Protein AF-A0A931BD68-F1 (afdb_monomer_lite)

Radius of gyration: 23.83 Å; chains: 1; bounding box: 55×45×84 Å

Foldseek 3Di:
DDDDPDPCDPVNVVVVVVVVVVVVLLLPPPLLLLLLLVLVLLLVLQVVLLPFQDDAPPPDLFDFDQDPNDTATPGDPVSLVSLLVSLLVSLVVVLVVVVVVCVVVVHPDDSVLSVVLSVQLNCQSQLLQQVNCCVPVVDNPDPDDDQQRGLSLSNLLSVLVSQCSVCVVSVPPVSNVLSVVLNVLSCCLRVHQPLVCVVVVVDNDDSSNSSNVSSNSNSVSSNVVSVVSVVVSVVVVVVVVVVVVPDDD

Sequence (249 aa):
MVNDPHHDSPAELLAAATSASRLTRAARHGFWFPLVVFGLLVICAAPLYLFNVPVCLHGGAVCLVVIHGDAVPAGSLGISLYWAIAASLGYAVTLGFYLLRARRVGVAGRIWPYLVVGLVLLAVTVLATPEVSRHIMHGSLLNMPGDVGIRGMTPLLALALGLFVLARLERSVPLAGFAVLFLVVALISNLYDVENQTPLIGWTPSAAWMWVPNLWLAGFTLLLGGLGFGLTSVRRNRARILSAQGQPT

Structure (mmCIF, N/CA/C/O backbone):
data_AF-A0A931BD68-F1
#
_entry.id   AF-A0A931BD68-F1
#
loop_
_atom_site.group_PDB
_atom_site.id
_atom_site.type_symbol
_atom_site.label_atom_id
_atom_site.label_alt_id
_atom_site.label_comp_id
_atom_site.label_asym_id
_atom_site.label_entity_id
_atom_site.label_seq_id
_atom_site.pdbx_PDB_ins_code
_atom_site.Cartn_x
_atom_site.Cartn_y
_atom_site.Cartn_z
_atom_site.occupancy
_atom_site.B_iso_or_equiv
_atom_site.auth_seq_id
_atom_site.auth_comp_id
_atom_site.auth_asym_id
_atom_site.auth_atom_id
_atom_site.pdbx_PDB_model_num
ATOM 1 N N . MET A 1 1 ? -33.213 9.784 59.036 1.00 40.81 1 MET A N 1
ATOM 2 C CA . MET A 1 1 ? -33.083 10.065 57.592 1.00 40.81 1 MET A CA 1
ATOM 3 C C . MET A 1 1 ? -31.995 9.150 57.067 1.00 40.81 1 MET A C 1
ATOM 5 O O . MET A 1 1 ? -30.824 9.412 57.297 1.00 40.81 1 MET A O 1
ATOM 9 N N . VAL A 1 2 ? -32.400 7.998 56.536 1.00 45.53 2 VAL A N 1
ATOM 10 C CA . VAL A 1 2 ? -31.502 6.988 55.966 1.00 45.53 2 VAL A CA 1
ATOM 11 C C . VAL A 1 2 ? -31.301 7.372 54.505 1.00 45.53 2 VAL A C 1
ATOM 13 O O . VAL A 1 2 ? -32.281 7.561 53.793 1.00 45.53 2 VAL A O 1
ATOM 16 N N . ASN A 1 3 ? -30.047 7.574 54.105 1.00 46.94 3 ASN A N 1
ATOM 17 C CA . ASN A 1 3 ? -29.669 7.805 52.714 1.00 46.94 3 ASN A CA 1
ATOM 18 C C . ASN A 1 3 ? -29.962 6.521 51.929 1.00 46.94 3 ASN A C 1
ATOM 20 O O . ASN A 1 3 ? -29.364 5.486 52.221 1.00 46.94 3 ASN A O 1
ATOM 24 N N . ASP A 1 4 ? -30.887 6.588 50.975 1.00 50.12 4 ASP A N 1
ATOM 25 C CA . ASP A 1 4 ? -31.179 5.483 50.064 1.00 50.12 4 ASP A CA 1
ATOM 26 C C . ASP A 1 4 ? -29.985 5.297 49.106 1.00 50.12 4 ASP A C 1
ATOM 28 O O . ASP A 1 4 ? -29.561 6.264 48.462 1.00 50.12 4 ASP A O 1
ATOM 32 N N . PRO A 1 5 ? -29.388 4.098 49.010 1.00 53.16 5 PRO A N 1
ATOM 33 C CA . PRO A 1 5 ? -28.332 3.832 48.049 1.00 53.16 5 PRO A CA 1
ATOM 34 C C . PRO A 1 5 ? -28.949 3.774 46.649 1.00 53.16 5 PRO A C 1
ATOM 36 O O . PRO A 1 5 ? -29.770 2.899 46.375 1.00 53.16 5 PRO A O 1
ATOM 39 N N . HIS A 1 6 ? -28.541 4.704 45.777 1.00 57.84 6 HIS A N 1
ATOM 40 C CA . HIS A 1 6 ? -28.863 4.745 44.348 1.00 57.84 6 HIS A CA 1
ATOM 41 C C . HIS A 1 6 ? -28.890 3.331 43.735 1.00 57.84 6 HIS A C 1
ATOM 43 O O . HIS A 1 6 ? -27.849 2.749 43.434 1.00 57.84 6 HIS A O 1
ATOM 49 N N . HIS A 1 7 ? -30.085 2.758 43.570 1.00 56.94 7 HIS A N 1
ATOM 50 C CA . HIS A 1 7 ? -30.288 1.602 42.708 1.00 56.94 7 HIS A CA 1
ATOM 51 C C . HIS A 1 7 ? -30.343 2.137 41.283 1.00 56.94 7 HIS A C 1
ATOM 53 O O . HIS A 1 7 ? -31.421 2.459 40.783 1.00 56.94 7 HIS A O 1
ATOM 59 N N . ASP A 1 8 ? -29.176 2.268 40.651 1.00 63.16 8 ASP A N 1
ATOM 60 C CA . ASP A 1 8 ? -29.102 2.474 39.207 1.00 63.16 8 ASP A CA 1
ATOM 61 C C . ASP A 1 8 ? -29.949 1.384 38.546 1.00 63.16 8 ASP A C 1
ATOM 63 O O . ASP A 1 8 ? -29.735 0.181 38.760 1.00 63.16 8 ASP A O 1
ATOM 67 N N . SER A 1 9 ? -30.973 1.794 37.800 1.00 75.69 9 SER A N 1
ATOM 68 C CA . SER A 1 9 ? -31.928 0.846 37.247 1.00 75.69 9 SER A CA 1
ATOM 69 C C . SER A 1 9 ? -31.196 -0.111 36.290 1.00 75.69 9 SER A C 1
ATOM 71 O O . SER A 1 9 ? -30.278 0.300 35.571 1.00 75.69 9 SER A O 1
ATOM 73 N N . PRO A 1 10 ? -31.585 -1.396 36.200 1.00 74.19 10 PRO A N 1
ATOM 74 C CA . PRO A 1 10 ? -30.940 -2.351 35.293 1.00 74.19 10 PRO A CA 1
ATOM 75 C C . PRO A 1 10 ? -30.889 -1.854 33.838 1.00 74.19 10 PRO A C 1
ATOM 77 O O . PRO A 1 10 ? -29.961 -2.176 33.095 1.00 74.19 10 PRO A O 1
ATOM 80 N N . ALA A 1 11 ? -31.871 -1.035 33.446 1.00 74.62 11 ALA A N 1
ATOM 81 C CA . ALA A 1 11 ? -31.947 -0.381 32.148 1.00 74.62 11 ALA A CA 1
ATOM 82 C C . ALA A 1 11 ? -30.838 0.666 31.937 1.00 74.62 11 ALA A C 1
ATOM 84 O O . ALA A 1 11 ? -30.266 0.719 30.848 1.00 74.62 11 ALA A O 1
ATOM 85 N N . GLU A 1 12 ? -30.481 1.447 32.959 1.00 77.06 12 GLU A N 1
ATOM 86 C CA . GLU A 1 12 ? -29.389 2.428 32.903 1.00 77.06 12 GLU A CA 1
ATOM 87 C C . GLU A 1 12 ? -28.021 1.750 32.837 1.00 77.06 12 GLU A C 1
ATOM 89 O O . GLU A 1 12 ? -27.183 2.147 32.027 1.00 77.06 12 GLU A O 1
ATOM 94 N N . LEU A 1 13 ? -27.813 0.659 33.580 1.00 77.75 13 LEU A N 1
ATOM 95 C CA . LEU A 1 13 ? -26.577 -0.130 33.499 1.00 77.75 13 LEU A CA 1
ATOM 96 C C . LEU A 1 13 ? -26.417 -0.814 32.131 1.00 77.75 13 LEU A C 1
ATOM 98 O O . LEU A 1 13 ? -25.323 -0.824 31.563 1.00 77.75 13 LEU A O 1
ATOM 102 N N . LEU A 1 14 ? -27.502 -1.328 31.542 1.00 76.62 14 LEU A N 1
ATOM 103 C CA . LEU A 1 14 ? -27.503 -1.863 30.174 1.00 76.62 14 LEU A CA 1
ATOM 104 C C . LEU A 1 14 ? -27.306 -0.763 29.121 1.00 76.62 14 LEU A C 1
ATOM 106 O O . LEU A 1 14 ? -26.592 -0.981 28.138 1.00 76.62 14 LEU A O 1
ATOM 110 N N . ALA A 1 15 ? -27.878 0.426 29.311 1.00 80.88 15 ALA A N 1
ATOM 111 C CA . ALA A 1 15 ? -27.670 1.578 28.433 1.00 80.88 15 ALA A CA 1
ATOM 112 C C . ALA A 1 15 ? -26.221 2.095 28.505 1.00 80.88 15 ALA A C 1
ATOM 114 O O . ALA A 1 15 ? -25.605 2.380 27.473 1.00 80.88 15 ALA A O 1
ATOM 115 N N . ALA A 1 16 ? -25.627 2.130 29.698 1.00 74.38 16 ALA A N 1
ATOM 116 C CA . ALA A 1 16 ? -24.224 2.466 29.920 1.00 74.38 16 ALA A CA 1
ATOM 117 C C . ALA A 1 16 ? -23.284 1.398 29.332 1.00 74.38 16 ALA A C 1
ATOM 119 O O . ALA A 1 16 ? -22.329 1.727 28.632 1.00 74.38 16 ALA A O 1
ATOM 120 N N . ALA A 1 17 ? -23.583 0.109 29.509 1.00 75.38 17 ALA A N 1
ATOM 121 C CA . ALA A 1 17 ? -22.794 -0.980 28.934 1.00 75.38 17 ALA A CA 1
ATOM 122 C C . ALA A 1 17 ? -22.892 -1.019 27.401 1.00 75.38 17 ALA A C 1
ATOM 124 O O . ALA A 1 17 ? -21.891 -1.206 26.703 1.00 75.38 17 ALA A O 1
ATOM 125 N N . THR A 1 18 ? -24.082 -0.804 26.838 1.00 73.69 18 THR A N 1
ATOM 126 C CA . THR A 1 18 ? -24.268 -0.760 25.383 1.00 73.69 18 THR A CA 1
ATOM 127 C C . THR A 1 18 ? -23.634 0.485 24.776 1.00 73.69 18 THR A C 1
ATOM 129 O O . THR A 1 18 ? -22.981 0.360 23.736 1.00 73.69 18 THR A O 1
ATOM 132 N N . SER A 1 19 ? -23.724 1.650 25.422 1.00 71.75 19 SER A N 1
ATOM 133 C CA . SER A 1 19 ? -23.032 2.865 24.985 1.00 71.75 19 SER A CA 1
ATOM 134 C C . SER A 1 19 ? -21.510 2.706 25.083 1.00 71.75 19 SER A C 1
ATOM 136 O O . SER A 1 19 ? -20.829 2.922 24.081 1.00 71.75 19 SER A O 1
ATOM 138 N N . ALA A 1 20 ? -20.971 2.168 26.181 1.00 61.19 20 ALA A N 1
ATOM 139 C CA . ALA A 1 20 ? -19.554 1.818 26.327 1.00 61.19 20 ALA A CA 1
ATOM 140 C C . ALA A 1 20 ? -19.086 0.784 25.281 1.00 61.19 20 ALA A C 1
ATOM 142 O O . ALA A 1 20 ? -18.002 0.918 24.702 1.00 61.19 20 ALA A O 1
ATOM 143 N N . SER A 1 21 ? -19.918 -0.208 24.944 1.00 62.22 21 SER A N 1
ATOM 144 C CA . SER A 1 21 ? -19.626 -1.188 23.885 1.00 62.22 21 SER A CA 1
ATOM 145 C C . SER A 1 21 ? -19.617 -0.557 22.484 1.00 62.22 21 SER A C 1
ATOM 147 O O . SER A 1 21 ? -18.794 -0.900 21.632 1.00 62.22 21 SER A O 1
ATOM 149 N N . ARG A 1 22 ? -20.511 0.405 22.223 1.00 58.06 22 ARG A N 1
ATOM 150 C CA . ARG A 1 22 ? -20.562 1.157 20.959 1.00 58.06 22 ARG A CA 1
ATOM 151 C C . ARG A 1 22 ? -19.372 2.111 20.851 1.00 58.06 22 ARG A C 1
ATOM 153 O O . ARG A 1 22 ? -18.792 2.242 19.771 1.00 58.06 22 ARG A O 1
ATOM 160 N N . LEU A 1 23 ? -18.965 2.717 21.965 1.00 53.16 23 LEU A N 1
ATOM 161 C CA . LEU A 1 23 ? -17.802 3.598 22.069 1.00 53.16 23 LEU A CA 1
ATOM 162 C C . LEU A 1 23 ? -16.496 2.835 21.806 1.00 53.16 23 LEU A C 1
ATOM 164 O O . LEU A 1 23 ? -15.702 3.263 20.965 1.00 53.16 23 LEU A O 1
ATOM 168 N N . THR A 1 24 ? -16.325 1.659 22.413 1.00 51.34 24 THR A N 1
ATOM 169 C CA . THR A 1 24 ? -15.166 0.776 22.183 1.00 51.34 24 THR A CA 1
ATOM 170 C C . THR A 1 24 ? -15.127 0.203 20.764 1.00 51.34 24 THR A C 1
ATOM 172 O O . THR A 1 24 ? -14.054 0.135 20.164 1.00 51.34 24 THR A O 1
ATOM 175 N N . ARG A 1 25 ? -16.277 -0.140 20.163 1.00 52.78 25 ARG A N 1
ATOM 176 C CA . ARG A 1 25 ? -16.351 -0.600 18.760 1.00 52.78 25 ARG A CA 1
ATOM 177 C C . ARG A 1 25 ? -16.009 0.493 17.752 1.00 52.78 25 ARG A C 1
ATOM 179 O O . ARG A 1 25 ? -15.329 0.216 16.771 1.00 52.78 25 ARG A O 1
ATOM 186 N N . ALA A 1 2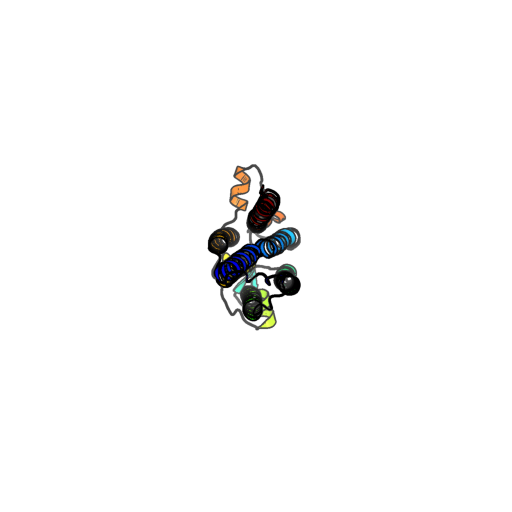6 ? -16.424 1.733 17.990 1.00 50.72 26 ALA A N 1
ATOM 187 C CA . ALA A 1 26 ? -16.138 2.831 17.072 1.00 50.72 26 ALA A CA 1
ATOM 188 C C . ALA A 1 26 ? -14.705 3.380 17.196 1.00 50.72 26 ALA A C 1
ATOM 190 O O . ALA A 1 26 ? -14.147 3.856 16.209 1.00 50.72 26 ALA A O 1
ATOM 191 N N . ALA A 1 27 ? -14.082 3.260 18.373 1.00 48.38 27 ALA A N 1
ATOM 192 C CA . ALA A 1 27 ? -12.659 3.540 18.576 1.00 48.38 27 ALA A CA 1
ATOM 193 C C . ALA A 1 27 ? -11.737 2.444 17.997 1.00 48.38 27 ALA A C 1
ATOM 195 O O . ALA A 1 27 ? -10.517 2.548 18.113 1.00 48.38 27 ALA A O 1
ATOM 196 N N . ARG A 1 28 ? -12.291 1.391 17.379 1.00 52.12 28 ARG A N 1
ATOM 197 C CA . ARG A 1 28 ? -11.568 0.189 16.931 1.00 52.12 28 ARG A CA 1
ATOM 198 C C . ARG A 1 28 ? -10.974 0.285 15.522 1.00 52.12 28 ARG A C 1
ATOM 200 O O . ARG A 1 28 ? -10.188 -0.571 15.140 1.00 52.12 28 ARG A O 1
ATOM 207 N N . HIS A 1 29 ? -11.318 1.314 14.754 1.00 60.28 29 HIS A N 1
ATOM 208 C CA . HIS A 1 29 ? -10.892 1.456 13.361 1.00 60.28 29 HIS A CA 1
ATOM 209 C C . HIS A 1 29 ? -9.487 2.074 13.272 1.00 60.28 29 HIS A C 1
ATOM 211 O O . HIS A 1 29 ? -9.317 3.292 13.236 1.00 60.28 29 HIS A O 1
ATOM 217 N N . GLY A 1 30 ? -8.465 1.216 13.347 1.00 67.44 30 GLY A N 1
ATOM 218 C CA . GLY A 1 30 ? -7.043 1.579 13.335 1.00 67.44 30 GLY A CA 1
ATOM 219 C C . GLY A 1 30 ? -6.344 1.448 11.987 1.00 67.44 30 GLY A C 1
ATOM 220 O O . GLY A 1 30 ? -5.150 1.717 11.916 1.00 67.44 30 GLY A O 1
ATOM 221 N N . PHE A 1 31 ? -7.077 1.086 10.936 1.00 77.69 31 PHE A N 1
ATOM 222 C CA . PHE A 1 31 ? -6.512 0.740 9.637 1.00 77.69 31 PHE A CA 1
ATOM 223 C C . PHE A 1 31 ? -5.794 1.889 8.916 1.00 77.69 31 PHE A C 1
ATOM 225 O O . PHE A 1 31 ? -4.952 1.617 8.072 1.00 77.69 31 PHE A O 1
ATOM 232 N N . TRP A 1 32 ? -6.023 3.157 9.283 1.00 86.56 32 TRP A N 1
ATOM 233 C CA . TRP A 1 32 ? -5.281 4.288 8.705 1.00 86.56 32 TRP A CA 1
ATOM 234 C C . TRP A 1 32 ? -3.758 4.136 8.843 1.00 86.56 32 TRP A C 1
ATOM 236 O O . TRP A 1 32 ? -3.020 4.509 7.936 1.00 86.56 32 TRP A O 1
ATOM 246 N N . PHE A 1 33 ? -3.292 3.568 9.960 1.00 87.25 33 PHE A N 1
ATOM 247 C CA . PHE A 1 33 ? -1.870 3.448 10.266 1.00 87.25 33 PHE A CA 1
ATOM 248 C C . PHE A 1 33 ? -1.144 2.487 9.312 1.00 87.25 33 PHE A C 1
ATOM 250 O O . PHE A 1 33 ? -0.197 2.937 8.667 1.00 87.25 33 PHE A O 1
ATOM 257 N N . PRO A 1 34 ? -1.583 1.218 9.139 1.00 86.31 34 PRO A N 1
ATOM 258 C CA . PRO A 1 34 ? -0.977 0.336 8.145 1.00 86.31 34 PRO A CA 1
ATOM 259 C C . PRO A 1 34 ? -0.961 0.941 6.740 1.00 86.31 34 PRO A C 1
ATOM 261 O O . PRO A 1 34 ? 0.055 0.846 6.061 1.00 86.31 34 PRO A O 1
ATOM 264 N N . LEU A 1 35 ? -2.042 1.609 6.314 1.00 90.56 35 LEU A N 1
ATOM 265 C CA . LEU A 1 35 ? -2.081 2.261 5.001 1.00 90.56 35 LEU A CA 1
ATOM 266 C C . LEU A 1 35 ? -0.970 3.311 4.844 1.00 90.56 35 LEU A C 1
ATO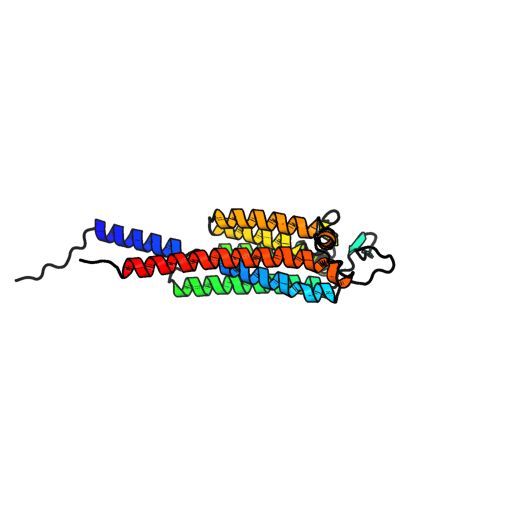M 268 O O . LEU A 1 35 ? -0.287 3.327 3.825 1.00 90.56 35 LEU A O 1
ATOM 272 N N . VAL A 1 36 ? -0.747 4.150 5.860 1.00 92.06 36 VAL A N 1
ATOM 273 C CA . VAL A 1 36 ? 0.337 5.143 5.832 1.00 92.06 36 VAL A CA 1
ATOM 274 C C . VAL A 1 36 ? 1.707 4.467 5.815 1.00 92.06 36 VAL A C 1
ATOM 276 O O . VAL A 1 36 ? 2.545 4.826 4.993 1.00 92.06 36 VAL A O 1
ATOM 279 N N . VAL A 1 37 ? 1.934 3.473 6.680 1.00 91.69 37 VAL A N 1
ATOM 280 C CA . VAL A 1 37 ? 3.216 2.754 6.758 1.00 91.69 37 VAL A CA 1
ATOM 281 C C . VAL A 1 37 ? 3.561 2.112 5.417 1.00 91.69 37 VAL A C 1
ATOM 283 O O . VAL A 1 37 ? 4.639 2.359 4.884 1.00 91.69 37 VAL A O 1
ATOM 286 N N . PHE A 1 38 ? 2.645 1.335 4.837 1.00 90.94 38 PHE A N 1
ATOM 287 C CA . PHE A 1 38 ? 2.893 0.682 3.554 1.00 90.94 38 PHE A CA 1
ATOM 288 C C . PHE A 1 38 ? 2.984 1.685 2.399 1.00 90.94 38 PHE A C 1
ATOM 290 O O . PHE A 1 38 ? 3.826 1.505 1.527 1.00 90.94 38 PHE A O 1
ATOM 297 N N . GLY A 1 39 ? 2.205 2.772 2.411 1.00 92.62 39 GLY A N 1
ATOM 298 C CA . GLY A 1 39 ? 2.323 3.836 1.408 1.00 92.62 39 GLY A CA 1
ATOM 299 C C . GLY A 1 39 ? 3.692 4.518 1.420 1.00 92.62 39 GLY A C 1
ATOM 300 O O . GLY A 1 39 ? 4.287 4.716 0.362 1.00 92.62 39 GLY A O 1
ATOM 301 N N . LEU A 1 40 ? 4.233 4.807 2.609 1.00 95.50 40 LEU A N 1
ATOM 302 C CA . LEU A 1 40 ? 5.584 5.353 2.757 1.00 95.50 40 LEU A CA 1
ATOM 303 C C . LEU A 1 40 ? 6.649 4.368 2.276 1.00 95.50 40 LEU A C 1
ATOM 305 O O . LEU A 1 40 ? 7.557 4.778 1.563 1.00 95.50 40 LEU A O 1
ATOM 309 N N . LEU A 1 41 ? 6.528 3.080 2.616 1.00 92.94 41 LEU A N 1
ATOM 310 C CA . LEU A 1 41 ? 7.448 2.055 2.117 1.00 92.94 41 LEU A CA 1
ATOM 311 C C . LEU A 1 41 ? 7.434 2.006 0.583 1.00 92.94 41 LEU A C 1
ATOM 313 O O . LEU A 1 41 ? 8.485 2.084 -0.036 1.00 92.94 41 LEU A O 1
ATOM 317 N N . VAL A 1 42 ? 6.261 1.989 -0.052 1.00 92.06 42 VAL A N 1
ATOM 318 C CA . VAL A 1 42 ? 6.173 1.974 -1.522 1.00 92.06 42 VAL A CA 1
ATOM 319 C C . VAL A 1 42 ? 6.849 3.204 -2.151 1.00 92.06 42 VAL A C 1
ATOM 321 O O . VAL A 1 42 ? 7.593 3.059 -3.117 1.00 92.06 42 VAL A O 1
ATOM 324 N N . ILE A 1 43 ? 6.658 4.407 -1.599 1.00 93.31 43 ILE A N 1
ATOM 325 C CA . ILE A 1 43 ? 7.307 5.627 -2.120 1.00 93.31 43 ILE A CA 1
ATOM 326 C C . ILE A 1 43 ? 8.822 5.597 -1.890 1.00 93.31 43 ILE A C 1
ATOM 328 O O . ILE A 1 43 ? 9.587 5.954 -2.786 1.00 93.31 43 ILE A O 1
ATOM 332 N N . CYS A 1 44 ? 9.271 5.131 -0.723 1.00 91.88 44 CYS A N 1
ATOM 333 C CA . CYS A 1 44 ? 10.689 4.983 -0.399 1.00 91.88 44 CYS A CA 1
ATOM 334 C C . CYS A 1 44 ? 11.404 3.935 -1.264 1.00 91.88 44 CYS A C 1
ATOM 336 O O . CYS A 1 44 ? 12.633 3.922 -1.285 1.00 91.88 44 CYS A O 1
ATOM 338 N N . ALA A 1 45 ? 10.673 3.083 -1.986 1.00 87.69 45 ALA A N 1
ATOM 339 C CA . ALA A 1 45 ? 11.256 2.187 -2.976 1.00 87.69 45 ALA A CA 1
ATOM 340 C C . ALA A 1 45 ? 11.754 2.947 -4.219 1.00 87.69 45 ALA A C 1
ATOM 342 O O . ALA A 1 45 ? 12.701 2.499 -4.860 1.00 87.69 45 ALA A O 1
ATOM 343 N N . ALA A 1 46 ? 11.167 4.105 -4.554 1.00 88.00 46 ALA A N 1
ATOM 344 C CA . ALA A 1 46 ? 11.442 4.811 -5.808 1.00 88.00 46 ALA A CA 1
ATOM 345 C C . ALA A 1 46 ? 12.939 5.094 -6.059 1.00 88.00 46 ALA A C 1
ATOM 347 O O . ALA A 1 46 ? 13.400 4.770 -7.150 1.00 88.00 46 ALA A O 1
ATOM 348 N N . PRO A 1 47 ? 13.745 5.582 -5.089 1.00 86.81 47 PRO A N 1
ATOM 349 C CA . PRO A 1 47 ? 15.183 5.762 -5.297 1.00 86.81 47 PRO A CA 1
ATOM 350 C C . PRO A 1 47 ? 15.908 4.467 -5.682 1.00 86.81 47 PRO A C 1
ATOM 352 O O . PRO A 1 47 ? 16.792 4.483 -6.533 1.00 86.81 47 PRO A O 1
ATOM 355 N N . LEU A 1 48 ? 15.520 3.321 -5.116 1.00 82.69 48 LEU A N 1
ATOM 356 C CA . LEU A 1 48 ? 16.140 2.041 -5.465 1.00 82.69 48 LEU A CA 1
ATOM 357 C C . LEU A 1 48 ? 15.844 1.648 -6.911 1.00 82.69 48 LEU A C 1
ATOM 359 O O . LEU A 1 48 ? 16.745 1.156 -7.586 1.00 82.69 48 LEU A O 1
ATOM 363 N N . TYR A 1 49 ? 14.631 1.931 -7.387 1.00 78.44 49 TYR A N 1
ATOM 364 C CA . TYR A 1 49 ? 14.236 1.751 -8.785 1.00 78.44 49 TYR A CA 1
ATOM 365 C C . TYR A 1 49 ? 14.805 2.822 -9.723 1.00 78.44 49 TYR A C 1
ATOM 367 O O . TYR A 1 49 ? 14.706 2.635 -10.922 1.00 78.44 49 TYR A O 1
ATOM 375 N N . LEU A 1 50 ? 15.411 3.908 -9.228 1.00 80.19 50 LEU A N 1
ATOM 376 C CA . LEU A 1 50 ? 16.163 4.860 -10.060 1.00 80.19 50 LEU A CA 1
ATOM 377 C C . LEU A 1 50 ? 17.610 4.398 -10.273 1.00 80.19 50 LEU A C 1
ATOM 379 O O . LEU A 1 50 ? 18.146 4.508 -11.372 1.00 80.19 50 LEU A O 1
ATOM 383 N N . PHE A 1 51 ? 18.254 3.894 -9.215 1.00 74.44 51 PHE A N 1
ATOM 384 C CA . PHE A 1 51 ? 19.690 3.586 -9.226 1.00 74.44 51 PHE A CA 1
ATOM 385 C C . PHE A 1 51 ? 20.033 2.154 -9.647 1.00 74.44 51 PHE A C 1
ATOM 387 O O . PHE A 1 51 ? 21.181 1.889 -9.988 1.00 74.44 51 PHE A O 1
ATOM 394 N N . ASN A 1 52 ? 19.073 1.226 -9.599 1.00 65.25 52 ASN A N 1
ATOM 395 C CA . ASN A 1 52 ? 19.329 -0.198 -9.828 1.00 65.25 52 ASN A CA 1
ATOM 396 C C . ASN A 1 52 ? 18.661 -0.765 -11.085 1.00 65.25 52 ASN A C 1
ATOM 398 O O . ASN A 1 52 ? 18.586 -1.986 -11.211 1.00 65.25 52 ASN A O 1
ATOM 402 N N . VAL A 1 53 ? 18.172 0.076 -12.003 1.00 61.19 53 VAL A N 1
ATOM 403 C CA . VAL A 1 53 ? 17.717 -0.415 -13.312 1.00 61.19 53 VAL A CA 1
ATOM 404 C C . VAL A 1 53 ? 18.955 -0.670 -14.166 1.00 61.19 53 VAL A C 1
ATOM 406 O O . VAL A 1 53 ? 19.691 0.278 -14.453 1.00 61.19 53 VAL A O 1
ATOM 409 N N . PRO A 1 54 ? 19.233 -1.916 -14.569 1.00 55.50 54 PRO A N 1
ATOM 410 C CA . PRO A 1 54 ? 20.316 -2.163 -15.503 1.00 55.50 54 PRO A CA 1
ATOM 411 C C . PRO A 1 54 ? 20.023 -1.460 -16.834 1.00 55.50 54 PRO A C 1
ATOM 413 O O . PRO A 1 54 ? 18.904 -1.486 -17.341 1.00 55.50 54 PRO A O 1
ATOM 416 N N . VAL A 1 55 ? 21.042 -0.805 -17.393 1.00 52.78 55 VAL A N 1
ATOM 417 C CA . VAL A 1 55 ? 20.974 -0.187 -18.721 1.00 52.78 55 VAL A CA 1
ATOM 418 C C . VAL A 1 55 ? 21.108 -1.300 -19.757 1.00 52.78 55 VAL A C 1
ATOM 420 O O . VAL A 1 55 ? 22.160 -1.929 -19.869 1.00 52.78 55 VAL A O 1
ATOM 423 N N . CYS A 1 56 ? 20.039 -1.579 -20.497 1.00 56.69 56 CYS A N 1
ATOM 424 C CA . CYS A 1 56 ? 20.024 -2.656 -21.484 1.00 56.69 56 CYS A CA 1
ATOM 425 C C . CYS A 1 56 ? 20.651 -2.182 -22.798 1.00 56.69 56 CYS A C 1
ATOM 427 O O . CYS A 1 56 ? 20.274 -1.135 -23.320 1.00 56.69 56 CYS A O 1
ATOM 429 N N . LEU A 1 57 ? 21.536 -2.990 -23.391 1.00 47.22 57 LEU A N 1
ATOM 430 C CA . LEU A 1 57 ? 22.202 -2.665 -24.663 1.00 47.22 57 LEU A CA 1
ATOM 431 C C . LEU A 1 57 ? 21.259 -2.558 -25.886 1.00 47.22 57 LEU A C 1
ATOM 433 O O . LEU A 1 57 ? 21.720 -2.162 -26.949 1.00 47.22 57 LEU A O 1
ATOM 437 N N . HIS A 1 58 ? 19.968 -2.897 -25.766 1.00 47.41 58 HIS A N 1
ATOM 438 C CA . HIS A 1 58 ? 19.038 -3.002 -26.906 1.00 47.41 58 HIS A CA 1
ATOM 439 C C . HIS A 1 58 ? 17.769 -2.134 -26.804 1.00 47.41 58 HIS A C 1
ATOM 441 O O . HIS A 1 58 ? 16.790 -2.404 -27.491 1.00 47.41 58 HIS A O 1
ATOM 447 N N . GLY A 1 59 ? 17.751 -1.089 -25.970 1.00 45.12 59 GLY A N 1
ATOM 448 C CA . GLY A 1 59 ? 16.667 -0.088 -25.986 1.00 45.12 59 GLY A CA 1
ATOM 449 C C . GLY A 1 59 ? 15.272 -0.590 -25.576 1.00 45.12 59 GLY A C 1
ATOM 450 O O . GLY A 1 59 ? 14.303 0.151 -25.702 1.00 45.12 59 GLY A O 1
ATOM 451 N N . GLY A 1 60 ? 15.152 -1.825 -25.082 1.00 51.69 60 GLY A N 1
ATOM 452 C CA . GLY A 1 60 ? 13.927 -2.334 -24.468 1.00 51.69 60 GLY A CA 1
ATOM 453 C C . GLY A 1 60 ? 13.782 -1.853 -23.023 1.00 51.69 60 GLY A C 1
ATOM 454 O O . GLY A 1 60 ? 14.774 -1.749 -22.304 1.00 51.69 60 GLY A O 1
ATOM 455 N N . ALA A 1 61 ? 12.541 -1.615 -22.585 1.00 51.44 61 ALA A N 1
ATOM 456 C CA . ALA A 1 61 ? 12.209 -1.201 -21.216 1.00 51.44 61 ALA A CA 1
ATOM 457 C C . ALA A 1 61 ? 12.585 -2.247 -20.145 1.00 51.44 61 ALA A C 1
ATOM 459 O O . ALA A 1 61 ? 12.613 -1.940 -18.961 1.00 51.44 61 ALA A O 1
ATOM 460 N N . VAL A 1 62 ? 12.905 -3.485 -20.538 1.00 53.59 62 VAL A N 1
ATOM 461 C CA . VAL A 1 62 ? 13.250 -4.581 -19.627 1.00 53.59 62 VAL A CA 1
ATOM 462 C C . VAL A 1 62 ? 14.570 -5.218 -20.051 1.00 53.59 62 VAL A C 1
ATOM 464 O O . VAL A 1 62 ? 14.711 -5.707 -21.171 1.00 53.59 62 VAL A O 1
ATOM 467 N N . CYS A 1 63 ? 15.516 -5.294 -19.117 1.00 57.75 63 CYS A N 1
ATOM 468 C CA . CYS A 1 63 ? 16.711 -6.116 -19.273 1.00 57.75 63 CYS A CA 1
ATOM 469 C C . CYS A 1 63 ? 16.374 -7.545 -18.885 1.00 57.75 63 CYS A C 1
ATOM 471 O O . CYS A 1 63 ? 16.063 -7.796 -17.724 1.00 57.75 63 CYS A O 1
ATOM 473 N N . LEU A 1 64 ? 16.476 -8.475 -19.827 1.00 58.00 64 LEU A N 1
ATOM 474 C CA . LEU A 1 64 ? 16.369 -9.899 -19.542 1.00 58.00 64 LEU A CA 1
ATOM 475 C C . LEU A 1 64 ? 17.772 -10.512 -19.542 1.00 58.00 64 LEU A C 1
ATOM 477 O O . LEU A 1 64 ? 18.551 -10.295 -20.468 1.00 58.00 64 LEU A O 1
ATOM 481 N N . VAL A 1 65 ? 18.092 -11.284 -18.509 1.00 56.22 65 VAL A N 1
ATOM 482 C CA . VAL A 1 65 ? 19.242 -12.189 -18.474 1.00 56.22 65 VAL A CA 1
ATOM 483 C C . VAL A 1 65 ? 18.703 -13.601 -18.627 1.00 56.22 65 VAL A C 1
ATOM 485 O O . VAL A 1 65 ? 17.760 -13.994 -17.943 1.00 56.22 65 VAL A O 1
ATOM 488 N N . VAL A 1 66 ? 19.296 -14.369 -19.536 1.00 54.59 66 VAL A N 1
ATOM 489 C CA . VAL A 1 66 ? 18.956 -15.782 -19.694 1.00 54.59 66 VAL A CA 1
ATOM 490 C C . VAL A 1 66 ? 19.754 -16.582 -18.674 1.00 54.59 66 VAL A C 1
ATOM 492 O O . VAL A 1 66 ? 20.980 -16.649 -18.754 1.00 54.59 66 VAL A O 1
ATOM 495 N N . ILE A 1 67 ? 19.065 -17.191 -17.712 1.00 53.66 67 ILE A N 1
ATOM 496 C CA . ILE A 1 67 ? 19.668 -18.079 -16.714 1.00 53.66 67 ILE A CA 1
ATOM 497 C C . ILE A 1 67 ? 19.029 -19.453 -16.891 1.00 53.66 67 ILE A C 1
ATOM 499 O O . ILE A 1 67 ? 17.823 -19.600 -16.737 1.00 53.66 67 ILE A O 1
ATOM 503 N N . HIS A 1 68 ? 19.841 -20.454 -17.242 1.00 52.97 68 HIS A N 1
ATOM 504 C CA . HIS A 1 68 ? 19.398 -21.842 -17.466 1.00 52.97 68 HIS A CA 1
ATOM 505 C C . HIS A 1 68 ? 18.259 -22.000 -18.495 1.00 52.97 68 HIS A C 1
ATOM 507 O O . HIS A 1 68 ? 17.444 -22.908 -18.386 1.00 52.97 68 HIS A O 1
ATOM 513 N N . GLY A 1 69 ? 18.223 -21.138 -19.516 1.00 53.34 69 GLY A N 1
ATOM 514 C CA . GLY A 1 69 ? 17.216 -21.180 -20.583 1.00 53.34 69 GLY A CA 1
ATOM 515 C C . GLY A 1 69 ? 15.972 -20.327 -20.323 1.00 53.34 69 GLY A C 1
ATOM 516 O O . GLY A 1 69 ? 15.228 -20.070 -21.264 1.00 53.34 69 GLY A O 1
ATOM 517 N N . ASP A 1 70 ? 15.796 -19.806 -19.106 1.00 47.72 70 ASP A N 1
ATOM 518 C CA . ASP A 1 70 ? 14.703 -18.894 -18.776 1.00 47.72 70 ASP A CA 1
ATOM 519 C C . ASP A 1 70 ? 15.151 -17.437 -18.902 1.00 47.72 70 ASP A C 1
ATOM 521 O O . ASP A 1 70 ? 16.177 -17.038 -18.344 1.00 47.72 70 ASP A O 1
ATOM 525 N N . ALA A 1 71 ? 14.360 -16.622 -19.601 1.00 53.03 71 ALA A N 1
ATOM 526 C CA . ALA A 1 71 ? 14.537 -15.176 -19.616 1.00 53.03 71 ALA A CA 1
ATOM 527 C C . ALA A 1 71 ? 14.025 -14.590 -18.293 1.00 53.03 71 ALA A C 1
ATOM 529 O O . ALA A 1 71 ? 12.831 -14.633 -17.996 1.00 53.03 71 ALA A O 1
ATOM 530 N N . VAL A 1 72 ? 14.933 -14.054 -17.483 1.00 54.62 72 VAL A N 1
ATOM 531 C CA . VAL A 1 72 ? 14.630 -13.465 -16.175 1.00 54.62 72 VAL A CA 1
ATOM 532 C C . VAL A 1 72 ? 14.908 -11.975 -16.244 1.00 54.62 72 VAL A C 1
ATOM 534 O O . VAL A 1 72 ? 15.945 -11.604 -16.795 1.00 54.62 72 VAL A O 1
ATOM 537 N N . PRO A 1 73 ? 14.054 -11.099 -15.692 1.00 56.09 73 PRO A N 1
ATOM 538 C CA . PRO A 1 73 ? 14.447 -9.711 -15.512 1.00 56.09 73 PRO A CA 1
ATOM 539 C C . PRO A 1 73 ? 15.771 -9.642 -14.747 1.00 56.09 73 PRO A C 1
ATOM 541 O O . PRO A 1 73 ? 15.987 -10.355 -13.767 1.00 56.09 73 PRO A O 1
ATOM 544 N N . ALA A 1 74 ? 16.673 -8.784 -15.205 1.00 53.47 74 ALA A N 1
ATOM 545 C CA . ALA A 1 74 ? 17.874 -8.408 -14.485 1.00 53.47 74 ALA A CA 1
ATOM 546 C C . ALA A 1 74 ? 17.455 -7.582 -13.256 1.00 53.47 74 ALA A C 1
ATOM 548 O O . ALA A 1 74 ? 17.551 -6.359 -13.235 1.00 53.47 74 ALA A O 1
ATOM 549 N N . GLY A 1 75 ? 16.893 -8.248 -12.251 1.00 56.91 75 GLY A N 1
ATOM 550 C CA . GLY A 1 75 ? 16.545 -7.646 -10.977 1.00 56.91 75 GLY A CA 1
ATOM 551 C C . GLY A 1 75 ? 17.806 -7.464 -10.145 1.00 56.91 75 GLY A C 1
ATOM 552 O O . GLY A 1 75 ? 18.627 -8.377 -10.031 1.00 56.91 75 GLY A O 1
ATOM 553 N N . SER A 1 76 ? 17.980 -6.293 -9.533 1.00 63.28 76 SER A N 1
ATOM 554 C CA . SER A 1 76 ? 19.018 -6.159 -8.520 1.00 63.28 76 SER A CA 1
ATOM 555 C C . SER A 1 76 ? 18.586 -6.920 -7.265 1.00 63.28 76 SER A C 1
ATOM 557 O O . SER A 1 76 ? 17.467 -6.760 -6.765 1.00 63.28 76 SER A O 1
ATOM 559 N N . LEU A 1 77 ? 19.495 -7.726 -6.711 1.00 67.19 77 LEU A N 1
ATOM 560 C CA . LEU A 1 77 ? 19.336 -8.346 -5.390 1.00 67.19 77 LEU A CA 1
ATOM 561 C C . LEU A 1 77 ? 18.896 -7.303 -4.339 1.00 67.19 77 LEU A C 1
ATOM 563 O O . LEU A 1 77 ? 18.124 -7.613 -3.437 1.00 67.19 77 LEU A O 1
ATOM 567 N N . GLY A 1 78 ? 19.327 -6.046 -4.502 1.00 72.38 78 GLY A N 1
ATOM 568 C CA . GLY A 1 78 ? 18.949 -4.918 -3.654 1.00 72.38 78 GLY A CA 1
ATOM 569 C C . GLY A 1 78 ? 17.448 -4.612 -3.635 1.00 72.38 78 GLY A C 1
ATOM 570 O O . GLY A 1 78 ? 16.907 -4.391 -2.555 1.00 72.38 78 GLY A O 1
ATOM 571 N N . ILE A 1 79 ? 16.753 -4.645 -4.778 1.00 75.25 79 ILE A N 1
ATOM 572 C CA . ILE A 1 79 ? 15.296 -4.418 -4.832 1.00 75.25 79 ILE A CA 1
ATOM 573 C C . ILE A 1 79 ? 14.552 -5.563 -4.131 1.00 75.25 79 ILE A C 1
ATOM 575 O O . ILE A 1 79 ? 13.648 -5.323 -3.330 1.00 75.25 79 ILE A O 1
ATOM 579 N N . SER A 1 80 ? 14.973 -6.806 -4.370 1.00 72.12 80 SER A N 1
ATOM 580 C CA . SER A 1 80 ? 14.378 -7.983 -3.723 1.00 72.12 80 SER A CA 1
ATOM 581 C C . SER A 1 80 ? 14.571 -7.966 -2.203 1.00 72.12 80 SER A C 1
ATOM 583 O O . SER A 1 80 ? 13.615 -8.140 -1.444 1.00 72.12 80 SER A O 1
ATOM 585 N N . LEU A 1 81 ? 15.797 -7.691 -1.744 1.00 75.31 81 LEU A N 1
ATOM 586 C CA . LEU A 1 81 ? 16.113 -7.561 -0.320 1.00 75.31 81 LEU A CA 1
ATOM 587 C C . LEU A 1 81 ? 15.356 -6.403 0.323 1.00 75.31 81 LEU A C 1
ATOM 589 O O . LEU A 1 81 ? 14.848 -6.550 1.435 1.00 75.31 81 LEU A O 1
ATOM 593 N N . TYR A 1 82 ? 15.248 -5.274 -0.379 1.00 83.44 82 TYR A N 1
ATOM 594 C CA . TYR A 1 82 ? 14.470 -4.141 0.088 1.00 83.44 82 TYR A CA 1
ATOM 595 C C . TYR A 1 82 ? 13.031 -4.549 0.379 1.00 83.44 82 TYR A C 1
ATOM 597 O O . TYR A 1 82 ? 12.569 -4.327 1.491 1.00 83.44 82 TYR A O 1
ATOM 605 N N . TRP A 1 83 ? 12.333 -5.182 -0.566 1.00 81.88 83 TRP A N 1
ATOM 606 C CA . TRP A 1 83 ? 10.939 -5.571 -0.360 1.00 81.88 83 TRP A CA 1
ATOM 607 C C . TRP A 1 83 ? 10.771 -6.619 0.737 1.00 81.88 83 TRP A C 1
ATOM 609 O O . TRP A 1 83 ? 9.844 -6.499 1.539 1.00 81.88 83 TRP A O 1
ATOM 619 N N . ALA A 1 84 ? 11.682 -7.589 0.837 1.00 78.38 84 ALA A N 1
ATOM 620 C CA . ALA A 1 84 ? 11.669 -8.573 1.916 1.00 78.38 84 ALA A CA 1
ATOM 621 C C . ALA A 1 84 ? 11.800 -7.904 3.297 1.00 78.38 84 ALA A C 1
ATOM 623 O O . ALA A 1 84 ? 11.014 -8.183 4.208 1.00 78.38 84 ALA A O 1
ATOM 624 N N . ILE A 1 85 ? 12.747 -6.973 3.449 1.00 82.25 85 ILE A N 1
ATOM 625 C CA . ILE A 1 85 ? 12.975 -6.242 4.702 1.00 82.25 85 ILE A CA 1
ATOM 626 C C . ILE A 1 85 ? 11.832 -5.258 4.971 1.00 82.25 85 ILE A C 1
ATOM 628 O O . ILE A 1 85 ? 11.287 -5.238 6.072 1.00 82.25 85 ILE A O 1
ATOM 632 N N . ALA A 1 86 ? 11.438 -4.466 3.976 1.00 86.19 86 ALA A N 1
ATOM 633 C CA . ALA A 1 86 ? 10.407 -3.440 4.078 1.00 86.19 86 ALA A CA 1
ATOM 634 C C . ALA A 1 86 ? 9.043 -4.041 4.427 1.00 86.19 86 ALA A C 1
ATOM 636 O O . ALA A 1 86 ? 8.389 -3.552 5.346 1.00 86.19 86 ALA A O 1
ATOM 637 N N . ALA A 1 87 ? 8.624 -5.120 3.759 1.00 81.31 87 ALA A N 1
ATOM 638 C CA . ALA A 1 87 ? 7.367 -5.797 4.068 1.00 81.31 87 ALA A CA 1
ATOM 639 C C . ALA A 1 87 ? 7.379 -6.367 5.494 1.00 81.31 87 ALA A C 1
ATOM 641 O O . ALA A 1 87 ? 6.426 -6.158 6.250 1.00 81.31 87 ALA A O 1
ATOM 642 N N . SER A 1 88 ? 8.485 -7.010 5.890 1.00 81.75 88 SER A N 1
ATOM 643 C CA . SER A 1 88 ? 8.671 -7.546 7.245 1.00 81.75 88 SER A CA 1
ATOM 644 C C . SER A 1 88 ? 8.605 -6.445 8.303 1.00 81.75 88 SER A C 1
ATOM 646 O O . SER A 1 88 ? 7.882 -6.567 9.294 1.00 81.75 88 SER A O 1
ATOM 648 N N . LEU A 1 89 ? 9.313 -5.337 8.075 1.00 85.75 89 LEU A N 1
ATOM 649 C CA . LEU A 1 89 ? 9.355 -4.194 8.978 1.00 85.75 89 LEU A CA 1
ATOM 650 C C . LEU A 1 89 ? 7.999 -3.486 9.051 1.00 85.75 89 LEU A C 1
ATOM 652 O O . LEU A 1 89 ? 7.516 -3.208 10.146 1.00 85.75 89 LEU A O 1
ATOM 656 N N . GLY A 1 90 ? 7.350 -3.237 7.913 1.00 85.38 90 GLY A N 1
ATOM 657 C CA . GLY A 1 90 ? 6.027 -2.615 7.847 1.00 85.38 90 GLY A CA 1
ATOM 658 C C . GLY A 1 90 ? 4.970 -3.438 8.578 1.00 85.38 90 GLY A C 1
ATOM 659 O O . GLY A 1 90 ? 4.157 -2.894 9.334 1.00 85.38 90 GLY A O 1
ATOM 660 N N . TYR A 1 91 ? 5.034 -4.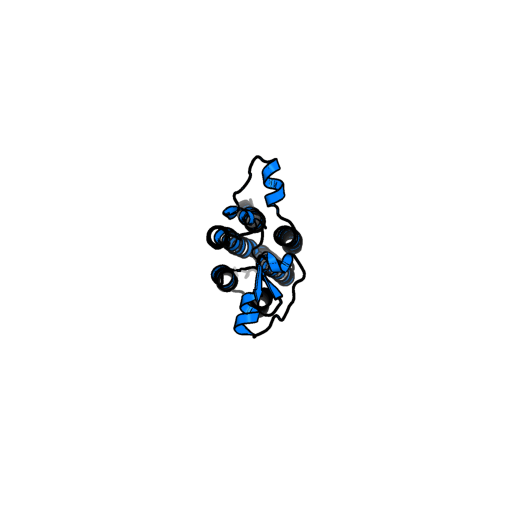762 8.438 1.00 81.88 91 TYR A N 1
ATOM 661 C CA . TYR A 1 91 ? 4.196 -5.673 9.201 1.00 81.88 91 TYR A CA 1
ATOM 662 C C . TYR A 1 91 ? 4.514 -5.633 10.706 1.00 81.88 91 TYR A C 1
ATOM 664 O O . TYR A 1 91 ? 3.595 -5.478 11.511 1.00 81.88 91 TYR A O 1
ATOM 672 N N . ALA A 1 92 ? 5.789 -5.702 11.103 1.00 82.69 92 ALA A N 1
ATOM 673 C CA . ALA A 1 92 ? 6.201 -5.649 12.508 1.00 82.69 92 ALA A CA 1
ATOM 674 C C . ALA A 1 92 ? 5.778 -4.336 13.191 1.00 82.69 92 ALA A C 1
ATOM 676 O O . ALA A 1 92 ? 5.247 -4.355 14.302 1.00 82.69 92 ALA A O 1
ATOM 677 N N . VAL A 1 93 ? 5.939 -3.202 12.503 1.00 87.31 93 VAL A N 1
ATOM 678 C CA . VAL A 1 93 ? 5.504 -1.875 12.962 1.00 87.31 93 VAL A CA 1
ATOM 679 C C . VAL A 1 93 ? 3.982 -1.822 13.105 1.00 87.31 93 VAL A C 1
ATOM 681 O O . VAL A 1 93 ? 3.472 -1.349 14.122 1.00 87.31 93 VAL A O 1
ATOM 684 N N . THR A 1 94 ? 3.244 -2.362 12.133 1.00 82.62 94 THR A N 1
ATOM 685 C CA . THR A 1 94 ? 1.778 -2.451 12.191 1.00 82.62 94 THR A CA 1
ATOM 686 C C . THR A 1 94 ? 1.320 -3.308 13.369 1.00 82.62 94 THR A C 1
ATOM 688 O O . THR A 1 94 ? 0.470 -2.882 14.153 1.00 82.62 94 THR A O 1
ATOM 691 N N . LEU A 1 95 ? 1.908 -4.491 13.549 1.00 80.75 95 LEU A N 1
ATOM 692 C CA . LEU A 1 95 ? 1.611 -5.381 14.667 1.00 80.75 95 LEU A CA 1
ATOM 693 C C . LEU A 1 95 ? 1.920 -4.703 16.006 1.00 80.75 95 LEU A C 1
ATOM 695 O O . LEU A 1 95 ? 1.069 -4.688 16.894 1.00 80.75 95 LEU A O 1
ATOM 699 N N . GLY A 1 96 ? 3.095 -4.084 16.137 1.00 82.00 96 GLY A N 1
ATOM 700 C CA . GLY A 1 96 ? 3.495 -3.325 17.321 1.00 82.00 96 GLY A CA 1
ATOM 701 C C . GLY A 1 96 ? 2.496 -2.219 17.659 1.00 82.00 96 GLY A C 1
ATOM 702 O O . GLY A 1 96 ? 2.077 -2.100 18.810 1.00 82.00 96 GLY A O 1
ATOM 703 N N . PHE A 1 97 ? 2.025 -1.472 16.659 1.00 83.44 97 PHE A N 1
ATOM 704 C CA . PHE A 1 97 ? 0.979 -0.465 16.837 1.00 83.44 97 PHE A CA 1
ATOM 705 C C . PHE A 1 97 ? -0.325 -1.066 17.381 1.00 83.44 97 PHE A C 1
ATOM 707 O O . PHE A 1 97 ? -0.879 -0.544 18.354 1.00 83.44 97 PHE A O 1
ATOM 714 N N . TYR A 1 98 ? -0.802 -2.181 16.818 1.00 77.19 98 TYR A N 1
ATOM 715 C CA . TYR A 1 98 ? -2.009 -2.852 17.317 1.00 77.19 98 TYR A CA 1
ATOM 716 C C . TYR A 1 98 ? -1.827 -3.404 18.735 1.00 77.19 98 TYR A C 1
ATOM 718 O O . TYR A 1 98 ? -2.745 -3.291 19.548 1.00 77.19 98 TYR A O 1
ATOM 726 N N . LEU A 1 99 ? -0.652 -3.941 19.069 1.00 77.69 99 LEU A N 1
ATOM 727 C CA . LEU A 1 99 ? -0.340 -4.446 20.409 1.00 77.69 99 LEU A CA 1
ATOM 728 C C . LEU A 1 99 ? -0.289 -3.320 21.446 1.00 77.69 99 LEU A C 1
ATOM 730 O O . LEU A 1 99 ? -0.907 -3.426 22.506 1.00 77.69 99 LEU A O 1
ATOM 734 N N . LEU A 1 100 ? 0.399 -2.219 21.137 1.00 80.31 100 LEU A N 1
ATOM 735 C CA . LEU A 1 100 ? 0.462 -1.038 22.002 1.00 80.31 100 LEU A CA 1
ATOM 736 C C . LEU A 1 100 ? -0.930 -0.441 22.214 1.00 80.31 100 LEU A C 1
ATOM 738 O O . LEU A 1 100 ? -1.288 -0.071 23.334 1.00 80.31 100 LEU A O 1
ATOM 742 N N . ARG A 1 101 ? -1.747 -0.394 21.160 1.00 76.19 101 ARG A N 1
ATOM 743 C CA . ARG A 1 101 ? -3.131 0.076 21.241 1.00 76.19 101 ARG A CA 1
ATOM 744 C C . ARG A 1 101 ? -4.011 -0.857 22.071 1.00 76.19 101 ARG A C 1
ATOM 746 O O . ARG A 1 101 ? -4.783 -0.364 22.886 1.00 76.19 101 ARG A O 1
ATOM 753 N N . ALA A 1 102 ? -3.879 -2.173 21.914 1.00 73.00 102 ALA A N 1
ATOM 754 C CA . ALA A 1 102 ? -4.612 -3.154 22.715 1.00 73.00 102 ALA A CA 1
ATOM 755 C C . ALA A 1 102 ? -4.282 -3.025 24.212 1.00 73.00 102 ALA A C 1
ATOM 757 O O . ALA A 1 102 ? -5.194 -3.004 25.036 1.00 73.00 102 ALA A O 1
ATOM 758 N N . ARG A 1 103 ? -2.997 -2.834 24.553 1.00 74.81 103 ARG A N 1
ATOM 759 C CA . ARG A 1 103 ? -2.546 -2.589 25.935 1.00 74.81 103 ARG A CA 1
ATOM 760 C C . ARG A 1 103 ? -3.149 -1.317 26.530 1.00 74.81 103 ARG A C 1
ATOM 762 O O . ARG A 1 103 ? -3.616 -1.349 27.660 1.00 74.81 103 ARG A O 1
ATOM 769 N N . ARG A 1 104 ? -3.188 -0.215 25.771 1.00 70.38 104 ARG A N 1
ATOM 770 C CA . ARG A 1 104 ? -3.754 1.066 26.242 1.00 70.38 104 ARG A CA 1
ATOM 771 C C . ARG A 1 104 ? -5.270 1.039 26.436 1.00 70.38 104 ARG A C 1
ATOM 773 O O . ARG A 1 104 ? -5.781 1.818 27.227 1.00 70.38 104 ARG A O 1
ATOM 780 N N . VAL A 1 105 ? -5.985 0.183 25.707 1.00 67.69 105 VAL A N 1
ATOM 781 C CA . VAL A 1 105 ? -7.456 0.088 25.770 1.00 67.69 105 VAL A CA 1
ATOM 782 C C . VAL A 1 105 ? -7.917 -1.034 26.720 1.00 67.69 105 VAL A C 1
ATOM 784 O O . VAL A 1 105 ? -9.112 -1.213 26.922 1.00 67.69 105 VAL A O 1
ATOM 787 N N . GLY A 1 106 ? -6.993 -1.786 27.334 1.00 60.81 106 GLY A N 1
ATOM 788 C CA . GLY A 1 106 ? -7.309 -2.805 28.347 1.00 60.81 106 GLY A CA 1
ATOM 789 C C . GLY A 1 106 ? -8.022 -4.054 27.813 1.00 60.81 106 GLY A C 1
ATOM 790 O O . GLY A 1 106 ? -8.439 -4.907 28.589 1.00 60.81 106 GLY A O 1
ATOM 791 N N . VAL A 1 107 ? -8.158 -4.195 26.492 1.00 58.56 107 VAL A N 1
ATOM 792 C CA . VAL A 1 107 ? -8.803 -5.353 25.864 1.00 58.56 107 VAL A CA 1
ATOM 793 C C . VAL A 1 107 ? -7.716 -6.259 25.303 1.00 58.56 107 VAL A C 1
ATOM 795 O O . VAL A 1 107 ? -7.113 -5.952 24.273 1.00 58.56 107 VAL A O 1
ATOM 798 N N . ALA A 1 108 ? -7.487 -7.398 25.959 1.00 54.44 108 ALA A N 1
ATOM 799 C CA . ALA A 1 108 ? -6.659 -8.482 25.438 1.00 54.44 108 ALA A CA 1
ATOM 800 C C . ALA A 1 108 ? -7.349 -9.118 24.215 1.00 54.44 108 ALA A C 1
ATOM 802 O O . ALA A 1 108 ? -8.037 -10.133 24.298 1.00 54.44 108 ALA A O 1
ATOM 803 N N . GLY A 1 109 ? -7.237 -8.463 23.060 1.00 58.09 109 GLY A N 1
ATOM 804 C CA . GLY A 1 109 ? -7.718 -8.993 21.790 1.00 58.09 109 GLY A CA 1
ATOM 805 C C . GLY A 1 109 ? -6.879 -10.191 21.348 1.00 58.09 109 GLY A C 1
ATOM 806 O O . GLY A 1 109 ? -5.668 -10.220 21.550 1.00 58.09 109 GLY A O 1
ATOM 807 N N . ARG A 1 110 ? -7.515 -11.181 20.714 1.00 65.94 110 ARG A N 1
ATOM 808 C CA . ARG A 1 110 ? -6.834 -12.358 20.155 1.00 65.94 110 ARG A CA 1
ATOM 809 C C . ARG A 1 110 ? -5.844 -11.907 19.065 1.00 65.94 110 ARG A C 1
ATOM 811 O O . ARG A 1 110 ? -6.280 -11.430 18.024 1.00 65.94 110 ARG A O 1
ATOM 818 N N . ILE A 1 111 ? -4.535 -12.039 19.321 1.00 65.75 111 ILE A N 1
ATOM 819 C CA . ILE A 1 111 ? -3.430 -11.554 18.457 1.00 65.75 111 ILE A CA 1
ATOM 820 C C . ILE A 1 111 ? -3.201 -12.464 17.238 1.00 65.75 111 ILE A C 1
ATOM 822 O O . ILE A 1 111 ? -2.777 -11.999 16.183 1.00 65.75 111 ILE A O 1
ATOM 826 N N . TRP A 1 112 ? -3.542 -13.749 17.362 1.00 65.31 112 TRP A N 1
ATOM 827 C CA . TRP A 1 112 ? -3.346 -14.782 16.339 1.00 65.31 112 TRP A CA 1
ATOM 828 C C . TRP A 1 112 ? -3.741 -14.410 14.903 1.00 65.31 112 TRP A C 1
ATOM 830 O O . TRP A 1 112 ? -2.958 -14.701 14.003 1.00 65.31 112 TRP A O 1
ATOM 840 N N . PRO A 1 113 ? -4.882 -13.743 14.640 1.00 67.19 113 PRO A N 1
ATOM 841 C CA . PRO A 1 113 ? -5.251 -13.396 13.276 1.00 67.19 113 PRO A CA 1
ATOM 842 C C . PRO A 1 113 ? -4.235 -12.452 12.631 1.00 67.19 113 PRO A C 1
ATOM 844 O O . PRO A 1 113 ? -3.917 -12.622 11.461 1.00 67.19 113 PRO A O 1
ATOM 847 N N . TYR A 1 114 ? -3.666 -11.517 13.401 1.00 65.81 114 TYR A N 1
ATOM 848 C CA . TYR A 1 114 ? -2.623 -10.627 12.904 1.00 65.81 114 TYR A CA 1
ATOM 849 C C . TYR A 1 114 ? -1.364 -11.412 12.551 1.00 65.81 114 TYR A C 1
ATOM 851 O O . TYR A 1 114 ? -0.841 -11.205 11.461 1.00 65.81 114 TYR A O 1
ATOM 859 N N . LEU A 1 115 ? -0.909 -12.330 13.416 1.00 67.00 115 LEU A N 1
ATOM 860 C CA . LEU A 1 115 ? 0.264 -13.186 13.163 1.00 67.00 115 LEU A CA 1
ATOM 861 C C . LEU A 1 115 ? 0.105 -14.016 11.886 1.00 67.00 115 LEU A C 1
ATOM 863 O O . LEU A 1 115 ? 1.030 -14.073 11.080 1.00 67.00 115 LEU A O 1
ATOM 867 N N . VAL A 1 116 ? -1.084 -14.585 11.662 1.00 70.38 116 VAL A N 1
ATOM 868 C CA . VAL A 1 116 ? -1.398 -15.329 10.434 1.00 70.38 116 VAL A CA 1
ATOM 869 C C . VAL A 1 116 ? -1.331 -14.420 9.205 1.00 70.38 116 VAL A C 1
ATOM 871 O O . VAL A 1 116 ? -0.716 -14.802 8.217 1.00 70.38 116 VAL A O 1
ATOM 874 N N . VAL A 1 117 ? -1.887 -13.202 9.264 1.00 70.81 117 VAL A N 1
ATOM 875 C CA . VAL A 1 117 ? -1.791 -12.233 8.151 1.00 70.81 117 VAL A CA 1
ATOM 876 C C . VAL A 1 117 ? -0.341 -11.933 7.805 1.00 70.81 117 VAL A C 1
ATOM 878 O O . VAL A 1 117 ? 0.003 -11.926 6.631 1.00 70.81 117 VAL A O 1
ATOM 881 N N . GLY A 1 118 ? 0.497 -11.687 8.812 1.00 68.25 118 GLY A N 1
ATOM 882 C CA . GLY A 1 118 ? 1.908 -11.365 8.609 1.00 68.25 118 GLY A CA 1
ATOM 883 C C . GLY A 1 118 ? 2.698 -12.501 8.014 1.00 68.25 118 GLY A C 1
ATOM 884 O O . GLY A 1 118 ? 3.460 -12.285 7.081 1.00 68.25 118 GLY A O 1
ATOM 885 N N . LEU A 1 119 ? 2.473 -13.713 8.520 1.00 69.44 119 LEU A N 1
ATOM 886 C CA . LEU A 1 119 ? 3.098 -14.912 7.987 1.00 69.44 119 LEU A CA 1
ATOM 887 C C . LEU A 1 119 ? 2.680 -15.148 6.533 1.00 69.44 119 LEU A C 1
ATOM 889 O O . LEU A 1 119 ? 3.532 -15.436 5.702 1.00 69.44 119 LEU A O 1
ATOM 893 N N . VAL A 1 120 ? 1.395 -14.970 6.212 1.00 71.81 120 VAL A N 1
ATOM 894 C CA . VAL A 1 120 ? 0.889 -15.087 4.838 1.00 71.81 120 VAL A CA 1
ATOM 895 C C . VAL A 1 120 ? 1.474 -13.995 3.945 1.00 71.81 120 VAL A C 1
ATOM 897 O O . VAL A 1 120 ? 1.938 -14.306 2.859 1.00 71.81 120 VAL A O 1
ATOM 900 N N . LEU A 1 121 ? 1.509 -12.737 4.386 1.00 69.44 121 LEU A N 1
ATOM 901 C CA . LEU A 1 121 ? 2.106 -11.627 3.632 1.00 69.44 121 LEU A CA 1
ATOM 902 C C . LEU A 1 121 ? 3.595 -11.850 3.373 1.00 69.44 121 LEU A C 1
ATOM 904 O O . LEU A 1 121 ? 4.056 -11.634 2.256 1.00 69.44 121 LEU A O 1
ATOM 908 N N . LEU A 1 122 ? 4.336 -12.301 4.384 1.00 69.56 122 LEU A N 1
ATOM 909 C CA . LEU A 1 122 ? 5.756 -12.613 4.278 1.00 69.56 122 LEU A CA 1
ATOM 910 C C . LEU A 1 122 ? 5.983 -13.790 3.326 1.00 69.56 122 LEU A C 1
ATOM 912 O O . LEU A 1 122 ? 6.786 -13.672 2.406 1.00 69.56 122 LEU A O 1
ATOM 916 N N . ALA A 1 123 ? 5.222 -14.876 3.483 1.00 68.06 123 ALA A N 1
ATOM 917 C CA . ALA A 1 123 ? 5.279 -16.027 2.590 1.00 68.06 123 ALA A CA 1
ATOM 918 C C . ALA A 1 123 ? 4.938 -15.636 1.148 1.00 68.06 123 ALA A C 1
ATOM 920 O O . ALA A 1 123 ? 5.697 -15.954 0.246 1.00 68.06 123 ALA A O 1
ATOM 921 N N . VAL A 1 124 ? 3.854 -14.890 0.917 1.00 69.31 124 VAL A N 1
ATOM 922 C CA . VAL A 1 124 ? 3.471 -14.419 -0.422 1.00 69.31 124 VAL A CA 1
ATOM 923 C C . VAL A 1 124 ? 4.543 -13.506 -1.007 1.00 69.31 124 VAL A C 1
ATOM 925 O O . VAL A 1 124 ? 4.889 -13.679 -2.166 1.00 69.31 124 VAL A O 1
ATOM 928 N N . THR A 1 125 ? 5.103 -12.576 -0.231 1.00 67.31 125 THR A N 1
ATOM 929 C CA . THR A 1 125 ? 6.153 -11.665 -0.721 1.00 67.31 125 THR A CA 1
ATOM 930 C C . THR A 1 125 ? 7.398 -12.446 -1.140 1.00 67.31 125 THR A C 1
ATOM 932 O O . THR A 1 125 ? 7.893 -12.230 -2.241 1.00 67.31 125 THR A O 1
ATOM 935 N N . VAL A 1 126 ? 7.855 -13.388 -0.307 1.00 64.56 126 VAL A N 1
ATOM 936 C CA . VAL A 1 126 ? 9.026 -14.245 -0.567 1.00 64.56 126 VAL A CA 1
ATOM 937 C C . VAL A 1 126 ? 8.790 -15.199 -1.742 1.00 64.56 126 VAL A C 1
ATOM 939 O O . VAL A 1 126 ? 9.667 -15.370 -2.581 1.00 64.56 126 VAL A O 1
ATOM 942 N N . LEU A 1 127 ? 7.604 -15.805 -1.834 1.00 63.69 127 LEU A N 1
ATOM 943 C CA . LEU A 1 127 ? 7.245 -16.731 -2.915 1.00 63.69 127 LEU A CA 1
ATOM 944 C C . LEU A 1 127 ? 6.993 -16.011 -4.247 1.00 63.69 127 LEU A C 1
ATOM 946 O O . LEU A 1 127 ? 7.215 -16.592 -5.304 1.00 63.69 127 LEU A O 1
ATOM 950 N N . ALA A 1 128 ? 6.531 -14.760 -4.205 1.00 58.91 128 ALA A N 1
ATOM 951 C CA . ALA A 1 128 ? 6.285 -13.936 -5.385 1.00 58.91 128 ALA A CA 1
ATOM 952 C C . ALA A 1 128 ? 7.526 -13.164 -5.865 1.00 58.91 128 ALA A C 1
ATOM 954 O O . ALA A 1 128 ? 7.415 -12.435 -6.851 1.00 58.91 128 ALA A O 1
ATOM 955 N N . THR A 1 129 ? 8.681 -13.292 -5.193 1.00 60.97 129 THR A N 1
ATOM 956 C CA . THR A 1 129 ? 9.973 -12.782 -5.687 1.00 60.97 129 THR A CA 1
ATOM 957 C C . THR A 1 129 ? 10.754 -13.928 -6.347 1.00 60.97 129 THR A C 1
ATOM 959 O O . THR A 1 129 ? 11.298 -14.786 -5.639 1.00 60.97 129 THR A O 1
ATOM 962 N N . PRO A 1 130 ? 10.820 -13.987 -7.692 1.00 56.31 130 PRO A N 1
ATOM 963 C CA . PRO A 1 130 ? 11.468 -15.081 -8.419 1.00 56.31 130 PRO A CA 1
ATOM 964 C C . PRO A 1 130 ? 12.941 -15.281 -8.049 1.00 56.31 130 PRO A C 1
ATOM 966 O O . PRO A 1 130 ? 13.435 -16.406 -8.089 1.00 56.31 130 PRO A O 1
ATOM 969 N N . GLU A 1 131 ? 13.642 -14.209 -7.693 1.00 57.75 131 GLU A N 1
ATOM 970 C CA . GLU A 1 131 ? 15.058 -14.185 -7.332 1.00 57.75 131 GLU A CA 1
ATOM 971 C C . GLU A 1 131 ? 15.283 -14.821 -5.961 1.00 57.75 131 GLU A C 1
ATOM 973 O O . GLU A 1 131 ? 16.178 -15.647 -5.798 1.00 57.75 131 GLU A O 1
ATOM 978 N N . VAL A 1 132 ? 14.432 -14.488 -4.986 1.00 56.06 132 VAL A N 1
ATOM 979 C CA . VAL A 1 132 ? 14.500 -15.029 -3.623 1.00 56.06 132 VAL A CA 1
ATOM 980 C C . VAL A 1 132 ? 14.084 -16.498 -3.619 1.00 56.06 132 VAL A C 1
ATOM 982 O O . VAL A 1 132 ? 14.800 -17.325 -3.057 1.00 56.06 132 VAL A O 1
ATOM 985 N N . SER A 1 133 ? 12.989 -16.849 -4.305 1.00 56.62 133 SER A N 1
ATOM 986 C CA . SER A 1 133 ? 12.572 -18.248 -4.477 1.00 56.62 133 SER A CA 1
ATOM 987 C C . SER A 1 133 ? 13.680 -19.075 -5.127 1.00 56.62 133 SER A C 1
ATOM 989 O O . SER A 1 133 ? 13.996 -20.157 -4.645 1.00 56.62 133 SER A O 1
ATOM 991 N N . ARG A 1 134 ? 14.330 -18.574 -6.183 1.00 59.09 134 ARG A N 1
ATOM 992 C CA . ARG A 1 134 ? 15.388 -19.333 -6.863 1.00 59.09 134 ARG A CA 1
ATOM 993 C C . ARG A 1 134 ? 16.688 -19.418 -6.070 1.00 59.09 134 ARG A C 1
ATOM 995 O O . ARG A 1 134 ? 17.326 -20.466 -6.107 1.00 59.09 134 ARG A O 1
ATOM 1002 N N . HIS A 1 135 ? 17.068 -18.368 -5.341 1.00 58.03 135 HIS A N 1
ATOM 1003 C CA . HIS A 1 135 ? 18.301 -18.366 -4.551 1.00 58.03 135 HIS A CA 1
ATOM 1004 C C . HIS A 1 135 ? 18.179 -19.184 -3.257 1.00 58.03 135 HIS A C 1
ATOM 1006 O O . HIS A 1 135 ? 19.140 -19.828 -2.854 1.00 58.03 135 HIS A O 1
ATOM 1012 N N . ILE A 1 136 ? 16.999 -19.188 -2.625 1.00 57.59 136 ILE A N 1
ATOM 1013 C CA . ILE A 1 136 ? 16.751 -19.910 -1.367 1.00 57.59 136 ILE A CA 1
ATOM 1014 C C . ILE A 1 136 ? 16.225 -21.330 -1.613 1.00 57.59 136 ILE A C 1
ATOM 1016 O O . ILE A 1 136 ? 16.590 -22.246 -0.883 1.00 57.59 136 ILE A O 1
ATOM 1020 N N . MET A 1 137 ? 15.362 -21.533 -2.613 1.00 55.25 137 MET A N 1
ATOM 1021 C CA . MET A 1 137 ? 14.659 -22.808 -2.834 1.00 55.25 137 MET A CA 1
ATOM 1022 C C . MET A 1 137 ? 15.130 -23.577 -4.077 1.00 55.25 137 MET A C 1
ATOM 1024 O O . MET A 1 137 ? 14.515 -24.580 -4.425 1.00 55.25 137 MET A O 1
ATOM 1028 N N . HIS A 1 138 ? 16.203 -23.135 -4.747 1.00 54.66 138 HIS A N 1
ATOM 1029 C CA . HIS A 1 138 ? 16.774 -23.780 -5.943 1.00 54.66 138 HIS A CA 1
ATOM 1030 C C . HIS A 1 138 ? 15.745 -24.069 -7.061 1.00 54.66 138 HIS A C 1
ATOM 1032 O O . HIS A 1 138 ? 15.907 -25.001 -7.845 1.00 54.66 138 HIS A O 1
ATOM 1038 N N . GLY A 1 139 ? 14.681 -23.262 -7.146 1.00 50.81 139 GLY A N 1
ATOM 1039 C CA . GLY A 1 139 ? 13.610 -23.397 -8.133 1.00 50.81 139 GLY A CA 1
ATOM 1040 C C . GLY A 1 139 ? 12.595 -22.250 -8.060 1.00 50.81 139 GLY A C 1
ATOM 1041 O O . GLY A 1 139 ? 12.492 -21.546 -7.053 1.00 50.81 139 GLY A O 1
ATOM 1042 N N . SER A 1 140 ? 11.854 -22.032 -9.149 1.00 54.00 140 SER A N 1
ATOM 1043 C CA . SER A 1 140 ? 10.717 -21.103 -9.175 1.00 54.00 140 SER A CA 1
ATOM 1044 C C . SER A 1 140 ? 9.449 -21.868 -8.796 1.00 54.00 140 SER A C 1
ATOM 1046 O O . SER A 1 140 ? 9.007 -22.732 -9.550 1.00 54.00 140 SER A O 1
ATOM 1048 N N . LEU A 1 141 ? 8.873 -21.590 -7.622 1.00 52.16 141 LEU A N 1
ATOM 1049 C CA . LEU A 1 141 ? 7.624 -22.238 -7.190 1.00 52.16 141 LEU A CA 1
ATOM 1050 C C . LEU A 1 141 ? 6.392 -21.704 -7.933 1.00 52.16 141 LEU A C 1
ATOM 1052 O O . LEU A 1 141 ? 5.402 -22.416 -8.086 1.00 52.16 141 LEU A O 1
ATOM 1056 N N . LEU A 1 142 ? 6.447 -20.453 -8.392 1.00 55.84 142 LEU A N 1
ATOM 1057 C CA . LEU A 1 142 ? 5.377 -19.781 -9.120 1.00 55.84 142 LEU A CA 1
ATOM 1058 C C . LEU A 1 142 ? 5.966 -19.151 -10.382 1.00 55.84 142 LEU A C 1
ATOM 1060 O O . LEU A 1 142 ? 6.548 -18.069 -10.335 1.00 55.84 142 LEU A O 1
ATOM 1064 N N . ASN A 1 143 ? 5.788 -19.809 -11.528 1.00 55.53 143 ASN A N 1
ATOM 1065 C CA . ASN A 1 143 ? 6.011 -19.165 -12.820 1.00 55.53 143 ASN A CA 1
ATOM 1066 C C . ASN A 1 143 ? 4.873 -18.176 -13.074 1.00 55.53 143 ASN A C 1
ATOM 1068 O O . ASN A 1 143 ? 3.806 -18.545 -13.562 1.00 55.53 143 ASN A O 1
ATOM 1072 N N . MET A 1 144 ? 5.088 -16.916 -12.692 1.00 56.31 144 MET A N 1
ATOM 1073 C CA . MET A 1 144 ? 4.170 -15.835 -13.031 1.00 56.31 144 MET A CA 1
ATOM 1074 C C . MET A 1 144 ? 4.291 -15.526 -14.531 1.00 56.31 144 MET A C 1
ATOM 1076 O O . MET A 1 144 ? 5.389 -15.212 -14.992 1.00 56.31 144 MET A O 1
ATOM 1080 N N . PRO A 1 145 ? 3.199 -15.636 -15.307 1.00 55.59 145 PRO A N 1
ATOM 1081 C CA . PRO A 1 145 ? 3.247 -15.423 -16.746 1.00 55.59 145 PRO A CA 1
ATOM 1082 C C . PRO A 1 145 ? 3.427 -13.939 -17.097 1.00 55.59 145 PRO A C 1
ATOM 1084 O O . PRO A 1 145 ? 2.781 -13.068 -16.512 1.00 55.59 145 PRO A O 1
ATOM 1087 N N . GLY A 1 146 ? 4.257 -13.674 -18.111 1.00 61.38 146 GLY A N 1
ATOM 1088 C CA . GLY A 1 146 ? 4.363 -12.376 -18.783 1.00 61.38 146 GLY A CA 1
ATOM 1089 C C . GLY A 1 146 ? 4.826 -11.219 -17.891 1.00 61.38 146 GLY A C 1
ATOM 1090 O O . GLY A 1 146 ? 5.655 -11.384 -16.997 1.00 61.38 146 GLY A O 1
ATOM 1091 N N . ASP A 1 147 ? 4.271 -10.035 -18.145 1.00 59.19 147 ASP A N 1
ATOM 1092 C CA . ASP A 1 147 ? 4.698 -8.754 -17.565 1.00 59.19 147 ASP A CA 1
ATOM 1093 C C . ASP A 1 147 ? 4.659 -8.697 -16.030 1.00 59.19 147 ASP A C 1
ATOM 1095 O O . ASP A 1 147 ? 5.458 -7.984 -15.419 1.00 59.19 147 ASP A O 1
ATOM 1099 N N . VAL A 1 148 ? 3.801 -9.504 -15.394 1.00 57.34 148 VAL A N 1
ATOM 1100 C CA . VAL A 1 148 ? 3.634 -9.548 -13.931 1.00 57.34 148 VAL A CA 1
ATOM 1101 C C . VAL A 1 148 ? 4.924 -9.965 -13.222 1.00 57.34 148 VAL A C 1
ATOM 1103 O O . VAL A 1 148 ? 5.263 -9.411 -12.180 1.00 57.34 148 VAL A O 1
ATOM 1106 N N . GLY A 1 149 ? 5.658 -10.928 -13.786 1.00 58.47 149 GLY A N 1
ATOM 1107 C CA . GLY A 1 149 ? 6.926 -11.392 -13.217 1.00 58.47 149 GLY A CA 1
ATOM 1108 C C . GLY A 1 149 ? 8.122 -10.523 -13.606 1.00 58.47 149 GLY A C 1
ATOM 1109 O O . GLY A 1 149 ? 9.131 -10.513 -12.910 1.00 58.47 149 GLY A O 1
ATOM 1110 N N . ILE A 1 150 ? 8.008 -9.784 -14.709 1.00 59.44 150 ILE A N 1
ATOM 1111 C CA . ILE A 1 150 ? 9.132 -9.099 -15.349 1.00 59.44 150 ILE A CA 1
ATOM 1112 C C . ILE A 1 150 ? 9.418 -7.733 -14.707 1.00 59.44 150 ILE A C 1
ATOM 1114 O O . ILE A 1 150 ? 10.563 -7.295 -14.637 1.00 59.44 150 ILE A O 1
ATOM 1118 N N . ARG A 1 151 ? 8.384 -7.055 -14.206 1.00 63.69 151 ARG A N 1
ATOM 1119 C CA . ARG A 1 151 ? 8.469 -5.653 -13.757 1.00 63.69 151 ARG A CA 1
ATOM 1120 C C . ARG A 1 151 ? 8.870 -5.495 -12.285 1.00 63.69 151 ARG A C 1
ATOM 1122 O O . ARG A 1 151 ? 9.029 -4.376 -11.804 1.00 63.69 151 ARG A O 1
ATOM 1129 N N . GLY A 1 152 ? 9.013 -6.602 -11.548 1.00 65.50 152 GLY A N 1
ATOM 1130 C CA . GLY A 1 152 ? 9.489 -6.605 -10.159 1.00 65.50 152 GLY A CA 1
ATOM 1131 C C . GLY A 1 152 ? 8.588 -5.859 -9.162 1.00 65.50 152 GLY A C 1
ATOM 1132 O O . GLY A 1 152 ? 9.047 -5.496 -8.083 1.00 65.50 152 GLY A O 1
ATOM 1133 N N . MET A 1 153 ? 7.322 -5.595 -9.507 1.00 74.25 153 MET A N 1
ATOM 1134 C CA . MET A 1 153 ? 6.339 -4.896 -8.660 1.00 74.25 153 MET A CA 1
ATOM 1135 C C . MET A 1 153 ? 5.315 -5.847 -8.019 1.00 74.25 153 MET A C 1
ATOM 1137 O O . MET A 1 153 ? 4.313 -5.407 -7.442 1.00 74.25 153 MET A O 1
ATOM 1141 N N . THR A 1 154 ? 5.593 -7.154 -8.044 1.00 76.88 154 THR A N 1
ATOM 1142 C CA . THR A 1 154 ? 4.793 -8.198 -7.387 1.00 76.88 154 THR A CA 1
ATOM 1143 C C . THR A 1 154 ? 4.528 -7.946 -5.894 1.00 76.88 154 THR A C 1
ATOM 1145 O O . THR A 1 154 ? 3.432 -8.297 -5.437 1.00 76.88 154 THR A O 1
ATOM 1148 N N . PRO A 1 155 ? 5.401 -7.260 -5.116 1.00 81.12 155 PRO A N 1
ATOM 1149 C CA . PRO A 1 155 ? 5.097 -6.927 -3.724 1.00 81.12 155 PRO A CA 1
ATOM 1150 C C . PRO A 1 155 ? 3.843 -6.055 -3.553 1.00 81.12 155 PRO A C 1
ATOM 1152 O O . PRO A 1 155 ? 3.169 -6.156 -2.530 1.00 81.12 155 PRO A O 1
ATOM 1155 N N . LEU A 1 156 ? 3.455 -5.255 -4.556 1.00 85.75 156 LEU A N 1
ATOM 1156 C CA . LEU A 1 156 ? 2.215 -4.468 -4.505 1.00 85.75 156 LEU A CA 1
ATOM 1157 C C . LEU A 1 156 ? 0.968 -5.365 -4.453 1.00 85.75 156 LEU A C 1
ATOM 1159 O O . LEU A 1 156 ? 0.014 -5.062 -3.734 1.00 85.75 156 LEU A O 1
ATOM 1163 N N . LEU A 1 157 ? 0.988 -6.499 -5.160 1.00 85.56 157 LEU A N 1
ATOM 1164 C CA . LEU A 1 157 ? -0.093 -7.488 -5.123 1.00 85.56 157 LEU A CA 1
ATOM 1165 C C . LEU A 1 157 ? -0.155 -8.182 -3.757 1.00 85.56 157 LEU A C 1
ATOM 1167 O O . LEU A 1 157 ? -1.243 -8.378 -3.213 1.00 85.56 157 LEU A O 1
ATOM 1171 N N . ALA A 1 158 ? 1.004 -8.484 -3.162 1.00 83.19 158 ALA A N 1
ATOM 1172 C CA . ALA A 1 158 ? 1.081 -9.024 -1.806 1.00 83.19 158 ALA A CA 1
ATOM 1173 C C . ALA A 1 158 ? 0.472 -8.051 -0.780 1.00 83.19 158 ALA A C 1
ATOM 1175 O O . ALA A 1 158 ? -0.334 -8.460 0.059 1.00 83.19 158 ALA A O 1
ATOM 1176 N N . LEU A 1 159 ? 0.779 -6.753 -0.891 1.00 86.31 159 LEU A N 1
ATOM 1177 C CA . LEU A 1 159 ? 0.167 -5.709 -0.064 1.00 86.31 159 LEU A CA 1
ATOM 1178 C C . LEU A 1 159 ? -1.355 -5.649 -0.249 1.00 86.31 159 LEU A C 1
ATOM 1180 O O . LEU A 1 159 ? -2.082 -5.564 0.743 1.00 86.31 159 LEU A O 1
ATOM 1184 N N . ALA A 1 160 ? -1.854 -5.750 -1.484 1.00 89.25 160 ALA A N 1
ATOM 1185 C CA . ALA A 1 160 ? -3.290 -5.761 -1.761 1.00 89.25 160 ALA A CA 1
ATOM 1186 C C . ALA A 1 160 ? -3.997 -6.954 -1.102 1.00 89.25 160 ALA A C 1
ATOM 1188 O O . ALA A 1 160 ? -5.022 -6.779 -0.437 1.00 89.25 160 ALA A O 1
ATOM 1189 N N . LEU A 1 161 ? -3.417 -8.153 -1.199 1.00 86.25 161 LEU A N 1
ATOM 1190 C CA . LEU A 1 161 ? -3.904 -9.338 -0.487 1.00 86.25 161 LEU A CA 1
ATOM 1191 C C . LEU A 1 161 ? -3.891 -9.118 1.029 1.00 86.25 161 LEU A C 1
ATOM 1193 O O . LEU A 1 161 ? -4.885 -9.396 1.702 1.00 86.25 161 LEU A O 1
ATOM 1197 N N . GLY A 1 162 ? -2.815 -8.538 1.561 1.00 81.75 162 GLY A N 1
ATOM 1198 C CA . GLY A 1 162 ? -2.711 -8.139 2.962 1.00 81.75 162 GLY A CA 1
ATOM 1199 C C . GLY A 1 162 ? -3.863 -7.245 3.427 1.00 81.75 162 GLY A C 1
ATOM 1200 O O . GLY A 1 162 ? -4.454 -7.490 4.484 1.00 81.75 162 GLY A O 1
ATOM 1201 N N . LEU A 1 163 ? -4.243 -6.254 2.614 1.00 86.81 163 LEU A N 1
ATOM 1202 C CA . LEU A 1 163 ? -5.385 -5.379 2.889 1.00 86.81 163 LEU A CA 1
ATOM 1203 C C . LEU A 1 163 ? -6.718 -6.133 2.881 1.00 86.81 163 LEU A C 1
ATOM 1205 O O . LEU A 1 163 ? -7.564 -5.848 3.728 1.00 86.81 163 LEU A O 1
ATOM 1209 N N . PHE A 1 164 ? -6.918 -7.113 1.994 1.00 87.50 164 PHE A N 1
ATOM 1210 C CA . PHE A 1 164 ? -8.119 -7.957 2.021 1.00 87.50 164 PHE A CA 1
ATOM 1211 C C . PHE A 1 164 ? -8.216 -8.776 3.301 1.00 87.50 164 PHE A C 1
ATOM 1213 O O . PHE A 1 164 ? -9.287 -8.832 3.914 1.00 87.50 164 PHE A O 1
ATOM 1220 N N . VAL A 1 165 ? -7.110 -9.391 3.730 1.00 82.75 165 VAL A N 1
ATOM 1221 C CA . VAL A 1 165 ? -7.096 -10.144 4.986 1.00 82.75 165 VAL A CA 1
ATOM 1222 C C . VAL A 1 165 ? -7.406 -9.200 6.147 1.00 82.75 165 VAL A C 1
ATOM 1224 O O . VAL A 1 165 ? -8.293 -9.499 6.948 1.00 82.75 165 VAL A O 1
ATOM 1227 N N . LEU A 1 166 ? -6.782 -8.018 6.194 1.00 81.06 166 LEU A N 1
ATOM 1228 C CA . LEU A 1 166 ? -7.070 -7.006 7.214 1.00 81.06 166 LEU A CA 1
ATOM 1229 C C . LEU A 1 166 ? -8.545 -6.570 7.192 1.00 81.06 166 LEU A C 1
ATOM 1231 O O . LEU A 1 166 ? -9.192 -6.540 8.238 1.00 81.06 166 LEU A O 1
ATOM 1235 N N . ALA A 1 167 ? -9.115 -6.319 6.012 1.00 84.50 167 ALA A N 1
ATOM 1236 C CA . ALA A 1 167 ? -10.525 -5.975 5.843 1.00 84.50 167 ALA A CA 1
ATOM 1237 C C . ALA A 1 167 ? -11.463 -7.061 6.380 1.00 84.50 167 ALA A C 1
ATOM 1239 O O . ALA A 1 167 ? -12.472 -6.745 7.019 1.00 84.50 167 ALA A O 1
ATOM 1240 N N . ARG A 1 168 ? -11.134 -8.341 6.165 1.00 83.81 168 ARG A N 1
ATOM 1241 C CA . ARG A 1 168 ? -11.916 -9.465 6.700 1.00 83.81 168 ARG A CA 1
ATOM 1242 C C . ARG A 1 168 ? -11.767 -9.626 8.201 1.00 83.81 168 ARG A C 1
ATOM 1244 O O . ARG A 1 168 ? -12.775 -9.860 8.867 1.00 83.81 168 ARG A O 1
ATOM 1251 N N . LEU A 1 169 ? -10.565 -9.449 8.741 1.00 76.50 169 LEU A N 1
ATOM 1252 C CA . LEU A 1 169 ? -10.335 -9.498 10.184 1.00 76.50 169 LEU A CA 1
ATOM 1253 C C . LEU A 1 169 ? -11.062 -8.378 10.923 1.00 76.50 169 LEU A C 1
ATOM 1255 O O . LEU A 1 169 ? -11.667 -8.615 11.968 1.00 76.50 169 LEU A O 1
ATOM 1259 N N . GLU A 1 170 ? -11.057 -7.174 10.358 1.00 76.94 170 GLU A N 1
ATOM 1260 C CA . GLU A 1 170 ? -11.758 -6.027 10.931 1.00 76.94 170 GLU A CA 1
ATOM 1261 C C . GLU A 1 170 ? -13.255 -5.994 10.585 1.00 76.94 170 GLU A C 1
ATOM 1263 O O . GLU A 1 170 ? -13.983 -5.156 11.119 1.00 76.94 170 GLU A O 1
ATOM 1268 N N . ARG A 1 171 ? -13.732 -6.903 9.718 1.00 82.12 171 ARG A N 1
ATOM 1269 C CA . ARG A 1 171 ? -15.096 -6.919 9.152 1.00 82.12 171 ARG A CA 1
ATOM 1270 C C . ARG A 1 171 ? -15.517 -5.541 8.615 1.00 82.12 171 ARG A C 1
ATOM 1272 O O . ARG A 1 171 ? -16.650 -5.102 8.807 1.00 82.12 171 ARG A O 1
ATOM 1279 N N . SER A 1 172 ? -14.586 -4.849 7.956 1.00 83.50 172 SER A N 1
ATOM 1280 C CA . SER A 1 172 ? -14.742 -3.469 7.494 1.00 83.50 172 SER A CA 1
ATOM 1281 C C . SER A 1 172 ? -15.022 -3.426 5.991 1.00 83.50 172 SER A C 1
ATOM 1283 O O . SER A 1 172 ? -14.124 -3.608 5.172 1.00 83.50 172 SER A O 1
ATOM 1285 N N . VAL A 1 173 ? -16.276 -3.146 5.625 1.00 88.69 173 VAL A N 1
ATOM 1286 C CA . VAL A 1 173 ? -16.694 -2.911 4.231 1.00 88.69 173 VAL A CA 1
ATOM 1287 C C . VAL A 1 173 ? -15.934 -1.757 3.557 1.00 88.69 173 VAL A C 1
ATOM 1289 O O . VAL A 1 173 ? -15.472 -1.963 2.436 1.00 88.69 173 VAL A O 1
ATOM 1292 N N . PRO A 1 174 ? -15.732 -0.573 4.182 1.00 88.44 174 PRO A N 1
ATOM 1293 C CA . PRO A 1 174 ? -15.003 0.502 3.508 1.00 88.44 174 PRO A CA 1
ATOM 1294 C C . PRO A 1 174 ? -13.537 0.135 3.250 1.00 88.44 174 PRO A C 1
ATOM 1296 O O . PRO A 1 174 ? -12.995 0.488 2.207 1.00 88.44 174 PRO A O 1
ATOM 1299 N N . LEU A 1 175 ? -12.906 -0.624 4.155 1.00 86.94 175 LEU A N 1
ATOM 1300 C CA . LEU A 1 175 ? -11.549 -1.122 3.936 1.00 86.94 175 LEU A CA 1
ATOM 1301 C C . LEU A 1 175 ? -11.511 -2.192 2.837 1.00 86.94 175 LEU A C 1
ATOM 1303 O O . LEU A 1 175 ? -10.572 -2.208 2.054 1.00 86.94 175 LEU A O 1
ATOM 1307 N N . ALA A 1 176 ? -12.532 -3.048 2.737 1.00 90.25 176 ALA A N 1
ATOM 1308 C CA . ALA A 1 176 ? -12.640 -4.018 1.647 1.00 90.25 176 ALA A CA 1
ATOM 1309 C C . ALA A 1 176 ? -12.795 -3.326 0.284 1.00 90.25 176 ALA A C 1
ATOM 1311 O O . ALA A 1 176 ? -12.109 -3.696 -0.663 1.00 90.25 176 ALA A O 1
ATOM 1312 N N . GLY A 1 177 ? -13.641 -2.293 0.193 1.00 93.12 177 GLY A N 1
ATOM 1313 C CA . GLY A 1 177 ? -13.773 -1.479 -1.019 1.00 93.12 177 GLY A CA 1
ATOM 1314 C C . GLY A 1 177 ? -12.456 -0.801 -1.403 1.00 93.12 177 GLY A C 1
ATOM 1315 O O . GLY A 1 177 ? -12.054 -0.838 -2.563 1.00 93.12 177 GLY A O 1
ATOM 1316 N N . PHE A 1 178 ? -11.730 -0.266 -0.418 1.00 93.62 178 PHE A N 1
ATOM 1317 C CA . PHE A 1 178 ? -10.393 0.280 -0.643 1.00 93.62 178 PHE A CA 1
ATOM 1318 C C . PHE A 1 178 ? -9.377 -0.792 -1.073 1.00 93.62 178 PHE A C 1
ATOM 1320 O O . PHE A 1 178 ? -8.565 -0.534 -1.953 1.00 93.62 178 PHE A O 1
ATOM 1327 N N . ALA A 1 179 ? -9.425 -1.999 -0.505 1.00 92.50 179 ALA A N 1
ATOM 1328 C CA . ALA A 1 179 ? -8.549 -3.102 -0.900 1.00 92.50 179 ALA A CA 1
ATOM 1329 C C . ALA A 1 179 ? -8.784 -3.526 -2.361 1.00 92.50 179 ALA A C 1
ATOM 1331 O O . ALA A 1 179 ? -7.819 -3.779 -3.075 1.00 92.50 179 ALA A O 1
ATOM 1332 N N . VAL A 1 180 ? -10.041 -3.534 -2.827 1.00 96.19 180 VAL A N 1
ATOM 1333 C CA . VAL A 1 180 ? -10.377 -3.752 -4.247 1.00 96.19 180 VAL A CA 1
ATOM 1334 C C . VAL A 1 180 ? -9.778 -2.652 -5.118 1.00 96.19 180 VAL A C 1
ATOM 1336 O O . VAL A 1 180 ? -9.106 -2.955 -6.099 1.00 96.19 180 VAL A O 1
ATOM 1339 N N . LEU A 1 181 ? -9.974 -1.384 -4.744 1.00 96.00 181 LEU A N 1
ATOM 1340 C CA . LEU A 1 181 ? -9.389 -0.250 -5.462 1.00 96.00 181 LEU A CA 1
ATOM 1341 C C . LEU A 1 181 ? -7.861 -0.370 -5.547 1.00 96.00 181 LEU A C 1
ATOM 1343 O O . LEU A 1 181 ? -7.285 -0.228 -6.621 1.00 96.00 181 LEU A O 1
ATOM 1347 N N . PHE A 1 182 ? -7.205 -0.663 -4.425 1.00 94.62 182 PHE A N 1
ATOM 1348 C CA . PHE A 1 182 ? -5.756 -0.801 -4.384 1.00 94.62 182 PHE A CA 1
ATOM 1349 C C . PHE A 1 182 ? -5.265 -2.017 -5.177 1.00 94.62 182 PHE A C 1
ATOM 1351 O O . PHE A 1 182 ? -4.231 -1.924 -5.826 1.00 94.62 182 PHE A O 1
ATOM 1358 N N . LEU A 1 183 ? -6.006 -3.131 -5.196 1.00 93.44 183 LEU A N 1
ATOM 1359 C CA . LEU A 1 183 ? -5.690 -4.272 -6.058 1.00 93.44 183 LEU A CA 1
ATOM 1360 C C . LEU A 1 183 ? -5.729 -3.881 -7.538 1.00 93.44 183 LEU A C 1
ATOM 1362 O O . LEU A 1 183 ? -4.826 -4.255 -8.277 1.00 93.44 183 LEU A O 1
ATOM 1366 N N . VAL A 1 184 ? -6.735 -3.111 -7.967 1.00 94.38 184 VAL A N 1
ATOM 1367 C CA . VAL A 1 184 ? -6.806 -2.595 -9.344 1.00 94.38 184 VAL A CA 1
ATOM 1368 C C . VAL A 1 184 ? -5.591 -1.722 -9.650 1.00 94.38 184 VAL A C 1
ATOM 1370 O O . VAL A 1 184 ? -4.955 -1.918 -10.678 1.00 94.38 184 VAL A O 1
ATOM 1373 N N . VAL A 1 185 ? -5.216 -0.817 -8.743 1.00 93.94 185 VAL A N 1
ATOM 1374 C CA . VAL A 1 185 ? -4.009 0.009 -8.899 1.00 93.94 185 VAL A CA 1
ATOM 1375 C C . VAL A 1 185 ? -2.745 -0.849 -8.972 1.00 93.94 185 VAL A C 1
ATOM 1377 O O . VAL A 1 185 ? -1.920 -0.633 -9.849 1.00 93.94 185 VAL A O 1
ATOM 1380 N N . ALA A 1 186 ? -2.603 -1.849 -8.103 1.00 90.44 186 ALA A N 1
ATOM 1381 C CA . ALA A 1 186 ? -1.457 -2.750 -8.105 1.00 90.44 186 ALA A CA 1
ATOM 1382 C C . ALA A 1 186 ? -1.377 -3.576 -9.397 1.00 90.44 186 ALA A C 1
ATOM 1384 O O . ALA A 1 186 ? -0.282 -3.780 -9.916 1.00 90.44 186 ALA A O 1
ATOM 1385 N N . LEU A 1 187 ? -2.517 -4.021 -9.935 1.00 89.62 187 LEU A N 1
ATOM 1386 C CA . LEU A 1 187 ? -2.587 -4.687 -11.233 1.00 89.62 187 LEU A CA 1
ATOM 1387 C C . LEU A 1 187 ? -2.206 -3.733 -12.361 1.00 89.62 187 LEU A C 1
ATOM 1389 O O . LEU A 1 187 ? -1.397 -4.116 -13.192 1.00 89.62 187 LEU A O 1
ATOM 1393 N N . ILE A 1 188 ? -2.709 -2.497 -12.366 1.00 88.81 188 ILE A N 1
ATOM 1394 C CA . ILE A 1 188 ? -2.301 -1.480 -13.344 1.00 88.81 188 ILE A CA 1
ATOM 1395 C C . ILE A 1 188 ? -0.786 -1.284 -13.269 1.00 88.81 188 ILE A C 1
ATOM 1397 O O . ILE A 1 188 ? -0.127 -1.512 -14.267 1.00 88.81 188 ILE A O 1
ATOM 1401 N N . SER A 1 189 ? -0.208 -1.017 -12.095 1.00 87.25 189 SER A N 1
ATOM 1402 C CA . SER A 1 189 ? 1.244 -0.843 -11.925 1.00 87.25 189 SER A CA 1
ATOM 1403 C C . SER A 1 189 ? 2.089 -2.051 -12.371 1.00 87.25 189 SER A C 1
ATOM 1405 O O . SER A 1 189 ? 3.269 -1.884 -12.668 1.00 87.25 189 SER A O 1
ATOM 1407 N N . ASN A 1 190 ? 1.520 -3.265 -12.389 1.00 79.00 190 ASN A N 1
ATOM 1408 C CA . ASN A 1 190 ? 2.213 -4.493 -12.801 1.00 79.00 190 ASN A CA 1
ATOM 1409 C C . ASN A 1 190 ? 1.950 -4.900 -14.258 1.00 79.00 190 ASN A C 1
ATOM 1411 O O . ASN A 1 190 ? 2.796 -5.560 -14.844 1.00 79.00 190 ASN A O 1
ATOM 1415 N N . LEU A 1 191 ? 0.789 -4.582 -14.832 1.00 80.19 191 LEU A N 1
ATOM 1416 C CA . LEU A 1 191 ? 0.393 -5.016 -16.180 1.00 80.19 191 LEU A CA 1
ATOM 1417 C C . LEU A 1 191 ? 0.419 -3.871 -17.200 1.00 80.19 191 LEU A C 1
ATOM 1419 O O . LEU A 1 191 ? 0.366 -4.126 -18.398 1.00 80.19 191 LEU A O 1
ATOM 1423 N N . TYR A 1 192 ? 0.456 -2.621 -16.746 1.00 77.50 192 TYR A N 1
ATOM 1424 C CA . TYR A 1 192 ? 0.336 -1.440 -17.587 1.00 77.50 192 TYR A CA 1
ATOM 1425 C C . TYR A 1 192 ? 1.317 -0.347 -17.150 1.00 77.50 192 TYR A C 1
ATOM 1427 O O . TYR A 1 192 ? 1.327 0.073 -15.995 1.00 77.50 192 TYR A O 1
ATOM 1435 N N . ASP A 1 193 ? 2.117 0.172 -18.082 1.00 74.75 193 ASP A N 1
ATOM 1436 C CA . ASP A 1 193 ? 2.962 1.330 -17.788 1.00 74.75 193 ASP A CA 1
ATOM 1437 C C . ASP A 1 193 ? 2.134 2.604 -17.732 1.00 74.75 193 ASP A C 1
ATOM 1439 O O . ASP A 1 193 ? 1.746 3.164 -18.758 1.00 74.75 193 ASP A O 1
ATOM 1443 N N . VA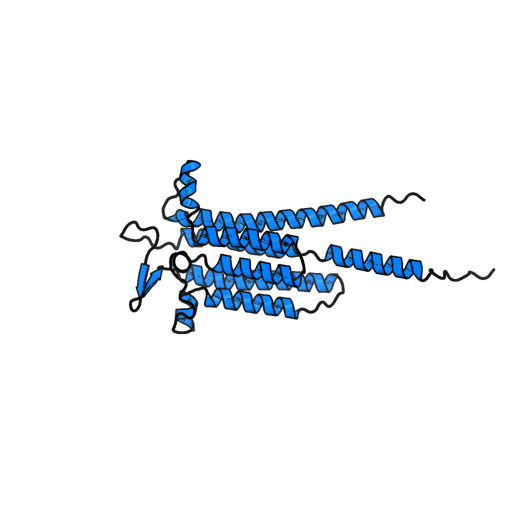L A 1 194 ? 1.920 3.106 -16.517 1.00 81.69 194 VAL A N 1
ATOM 1444 C CA . VAL A 1 194 ? 1.346 4.439 -16.291 1.00 81.69 194 VAL A CA 1
ATOM 1445 C C . VAL A 1 194 ? 2.262 5.519 -16.879 1.00 81.69 194 VAL A C 1
ATOM 1447 O O . VAL A 1 194 ? 1.791 6.592 -17.249 1.00 81.69 194 VAL A O 1
ATOM 1450 N N . GLU A 1 195 ? 3.550 5.217 -17.047 1.00 77.00 195 GLU A N 1
ATOM 1451 C CA . GLU A 1 195 ? 4.503 6.037 -17.795 1.00 77.00 195 GLU A CA 1
ATOM 1452 C C . GLU A 1 195 ? 4.044 6.327 -19.234 1.00 77.00 195 GLU A C 1
ATOM 1454 O O . GLU A 1 195 ? 4.183 7.455 -19.687 1.00 77.00 195 GLU A O 1
ATOM 1459 N N . ASN A 1 196 ? 3.342 5.412 -19.914 1.00 79.69 196 ASN A N 1
ATOM 1460 C CA . ASN A 1 196 ? 2.811 5.682 -21.261 1.00 79.69 196 ASN A CA 1
ATOM 1461 C C . ASN A 1 196 ? 1.791 6.834 -21.301 1.00 79.69 196 ASN A C 1
ATOM 1463 O O . ASN A 1 196 ? 1.475 7.351 -22.372 1.00 79.69 196 ASN A O 1
ATOM 1467 N N . GLN A 1 197 ? 1.259 7.239 -20.146 1.00 84.94 197 GLN A N 1
ATOM 1468 C CA . GLN A 1 197 ? 0.334 8.361 -20.013 1.00 84.94 197 GLN A CA 1
ATOM 1469 C C . GLN A 1 197 ? 1.043 9.667 -19.629 1.00 84.94 197 GLN A C 1
ATOM 1471 O O . GLN A 1 197 ? 0.451 10.737 -19.760 1.00 84.94 197 GLN A O 1
ATOM 1476 N N . THR A 1 198 ? 2.303 9.633 -19.180 1.00 84.88 198 THR A N 1
ATOM 1477 C CA . THR A 1 198 ? 3.023 10.853 -18.785 1.00 84.88 198 THR A CA 1
ATOM 1478 C C . THR A 1 198 ? 3.306 11.809 -19.955 1.00 84.88 198 THR A C 1
ATOM 1480 O O . THR A 1 198 ? 3.254 13.023 -19.725 1.00 84.88 198 THR A O 1
ATOM 1483 N N . PRO A 1 199 ? 3.489 11.360 -21.219 1.00 85.88 199 PRO A N 1
ATOM 1484 C CA . PRO A 1 199 ? 3.607 12.281 -22.347 1.00 85.88 199 PRO A CA 1
ATOM 1485 C C . PRO A 1 199 ? 2.368 13.167 -22.537 1.00 85.88 199 PRO A C 1
ATOM 1487 O O . PRO A 1 199 ? 2.505 14.315 -22.954 1.00 85.88 199 PRO A O 1
ATOM 1490 N N . LEU A 1 200 ? 1.170 12.689 -22.168 1.00 86.00 200 LEU A N 1
ATOM 1491 C CA . LEU A 1 200 ? -0.074 13.471 -22.263 1.00 86.00 200 LEU A CA 1
ATOM 1492 C C . LEU A 1 200 ? -0.079 14.696 -21.343 1.00 86.00 200 LEU A C 1
ATOM 1494 O O . LEU A 1 200 ? -0.767 15.673 -21.625 1.00 86.00 200 LEU A O 1
ATOM 1498 N N . ILE A 1 201 ? 0.692 14.652 -20.255 1.00 87.38 201 ILE A N 1
ATOM 1499 C CA . ILE A 1 201 ? 0.865 15.767 -19.314 1.00 87.38 201 ILE A CA 1
ATOM 1500 C C . ILE A 1 201 ? 2.190 16.513 -19.538 1.00 87.38 201 ILE A C 1
ATOM 1502 O O . ILE A 1 201 ? 2.618 17.283 -18.681 1.00 87.38 201 ILE A O 1
ATOM 1506 N N . GLY A 1 202 ? 2.847 16.288 -20.683 1.00 86.62 202 GLY A N 1
ATOM 1507 C CA . GLY A 1 202 ? 4.096 16.948 -21.064 1.00 86.62 202 GLY A CA 1
ATOM 1508 C C . GLY A 1 202 ? 5.343 16.414 -20.356 1.00 86.62 202 GLY A C 1
ATOM 1509 O O . GLY A 1 202 ? 6.385 17.063 -20.400 1.00 86.62 202 GLY A O 1
ATOM 1510 N N . TRP A 1 203 ? 5.261 15.250 -19.704 1.00 85.00 203 TRP A N 1
ATOM 1511 C CA . TRP A 1 203 ? 6.394 14.639 -19.014 1.00 85.00 203 TRP A CA 1
ATOM 1512 C C . TRP A 1 203 ? 6.853 13.358 -19.716 1.00 85.00 203 TRP A C 1
ATOM 1514 O O . TRP A 1 203 ? 6.154 12.350 -19.731 1.00 85.00 203 TRP A O 1
ATOM 1524 N N . THR A 1 204 ? 8.061 13.380 -20.275 1.00 85.06 204 THR A N 1
ATOM 1525 C CA . THR A 1 204 ? 8.718 12.211 -20.877 1.00 85.06 204 THR A CA 1
ATOM 1526 C C . THR A 1 204 ? 9.893 11.786 -19.990 1.00 85.06 204 THR A C 1
ATOM 1528 O O . THR A 1 204 ? 10.992 12.337 -20.138 1.00 85.06 204 THR A O 1
ATOM 1531 N N . PRO A 1 205 ? 9.672 10.901 -19.001 1.00 77.81 205 PRO A N 1
ATOM 1532 C CA . PRO A 1 205 ? 10.726 10.455 -18.097 1.00 77.81 205 PRO A CA 1
ATOM 1533 C C . PRO A 1 205 ? 11.859 9.770 -18.870 1.00 77.81 205 PRO A C 1
ATOM 1535 O O . PRO A 1 205 ? 11.641 9.100 -19.874 1.00 77.81 205 PRO A O 1
ATOM 1538 N N . SER A 1 206 ? 13.099 9.940 -18.406 1.00 78.69 206 SER A N 1
ATOM 1539 C CA . SER A 1 206 ? 14.213 9.154 -18.941 1.00 78.69 206 SER A CA 1
ATOM 1540 C C . SER A 1 206 ? 14.090 7.692 -18.498 1.00 78.69 206 SER A C 1
ATOM 1542 O O . SER A 1 206 ? 13.382 7.392 -17.538 1.00 78.69 206 SER A O 1
ATOM 1544 N N . ALA A 1 207 ? 14.825 6.778 -19.140 1.00 72.69 207 ALA A N 1
ATOM 1545 C CA . ALA A 1 207 ? 14.762 5.341 -18.840 1.00 72.69 207 ALA A CA 1
ATOM 1546 C C . ALA A 1 207 ? 14.963 4.997 -17.347 1.00 72.69 207 ALA A C 1
ATOM 1548 O O . ALA A 1 207 ? 14.377 4.044 -16.847 1.00 72.69 207 ALA A O 1
ATOM 1549 N N . ALA A 1 208 ? 15.737 5.798 -16.606 1.00 73.38 208 ALA A N 1
ATOM 1550 C CA . ALA A 1 208 ? 15.912 5.612 -15.164 1.00 73.38 208 ALA A CA 1
ATOM 1551 C C . ALA A 1 208 ? 14.617 5.854 -14.363 1.00 73.38 208 ALA A C 1
ATOM 1553 O O . ALA A 1 208 ? 14.427 5.264 -13.307 1.00 73.38 208 ALA A O 1
ATOM 1554 N N . TRP A 1 209 ? 13.720 6.707 -14.860 1.00 79.19 209 TRP A N 1
ATOM 1555 C CA . TRP A 1 209 ? 12.493 7.136 -14.189 1.00 79.19 209 TRP A CA 1
ATOM 1556 C C . TRP A 1 209 ? 11.248 6.350 -14.610 1.00 79.19 209 TRP A C 1
ATOM 1558 O O . TRP A 1 209 ? 10.196 6.562 -14.011 1.00 79.19 209 TRP A O 1
ATOM 1568 N N . MET A 1 210 ? 11.344 5.437 -15.584 1.00 77.44 210 MET A N 1
ATOM 1569 C CA . MET A 1 210 ? 10.167 4.792 -16.193 1.00 77.44 210 MET A CA 1
ATOM 1570 C C . MET A 1 210 ? 9.279 4.036 -15.190 1.00 77.44 210 MET A C 1
ATOM 1572 O O . MET A 1 210 ? 8.062 3.997 -15.326 1.00 77.44 210 MET A O 1
ATOM 1576 N N . TRP A 1 211 ? 9.862 3.503 -14.113 1.00 78.94 211 TRP A N 1
ATOM 1577 C CA . TRP A 1 211 ? 9.136 2.724 -13.101 1.00 78.94 211 TRP A CA 1
ATOM 1578 C C . TRP A 1 211 ? 8.530 3.561 -11.970 1.00 78.94 211 TRP A C 1
ATOM 1580 O O . TRP A 1 211 ? 7.656 3.095 -11.234 1.00 78.94 211 TRP A O 1
ATOM 1590 N N . VAL A 1 212 ? 8.996 4.800 -11.803 1.00 85.88 212 VAL A N 1
ATOM 1591 C CA . VAL A 1 212 ? 8.613 5.674 -10.688 1.00 85.88 212 VAL A CA 1
ATOM 1592 C C . VAL A 1 212 ? 7.123 6.043 -10.707 1.00 85.88 212 VAL A C 1
ATOM 1594 O O . VAL A 1 212 ? 6.508 5.968 -9.639 1.00 85.88 212 VAL A O 1
ATOM 1597 N N . PRO A 1 213 ? 6.491 6.362 -11.858 1.00 89.19 213 PRO A N 1
ATOM 1598 C CA . PRO A 1 213 ? 5.055 6.642 -11.916 1.00 89.19 213 PRO A CA 1
ATOM 1599 C C . PRO A 1 213 ? 4.188 5.514 -11.342 1.00 89.19 213 PRO A C 1
ATOM 1601 O O . PRO A 1 213 ? 3.243 5.782 -10.599 1.00 89.19 213 PRO A O 1
ATOM 1604 N N . ASN A 1 214 ? 4.544 4.255 -11.615 1.00 88.50 214 ASN A N 1
ATOM 1605 C CA . ASN A 1 214 ? 3.807 3.079 -11.142 1.00 88.50 214 ASN A CA 1
ATOM 1606 C C . ASN A 1 214 ? 3.899 2.921 -9.611 1.00 88.50 214 ASN A C 1
ATOM 1608 O O . ASN A 1 214 ? 2.893 2.618 -8.958 1.00 88.50 214 ASN A O 1
ATOM 1612 N N . LEU A 1 215 ? 5.080 3.168 -9.027 1.00 89.88 215 LEU A N 1
ATOM 1613 C CA . LEU A 1 215 ? 5.300 3.161 -7.574 1.00 89.88 215 LEU A CA 1
ATOM 1614 C C . LEU A 1 215 ? 4.583 4.321 -6.889 1.00 89.88 215 LEU A C 1
ATOM 1616 O O . LEU A 1 215 ? 3.939 4.133 -5.859 1.00 89.88 215 LEU A O 1
ATOM 1620 N N . TRP A 1 216 ? 4.664 5.519 -7.462 1.00 92.88 216 TRP A N 1
ATOM 1621 C CA . TRP A 1 216 ? 3.983 6.693 -6.930 1.00 92.88 216 TRP A CA 1
ATOM 1622 C C . TRP A 1 216 ? 2.473 6.519 -6.957 1.00 92.88 216 TRP A C 1
ATOM 1624 O O . TRP A 1 216 ? 1.833 6.771 -5.939 1.00 92.88 216 TRP A O 1
ATOM 1634 N N . LEU A 1 217 ? 1.902 6.017 -8.053 1.00 93.19 217 LEU A N 1
ATOM 1635 C CA . LEU A 1 217 ? 0.471 5.740 -8.134 1.00 93.19 217 LEU A CA 1
ATOM 1636 C C . LEU A 1 217 ? 0.020 4.810 -6.995 1.00 93.19 217 LEU A C 1
ATOM 1638 O O . LEU A 1 217 ? -0.920 5.133 -6.264 1.00 93.19 217 LEU A O 1
ATOM 1642 N N . ALA A 1 218 ? 0.718 3.692 -6.790 1.00 93.50 218 ALA A N 1
ATOM 1643 C CA . ALA A 1 218 ? 0.399 2.750 -5.721 1.00 93.50 218 ALA A CA 1
ATOM 1644 C C . ALA A 1 218 ? 0.615 3.354 -4.320 1.00 93.50 218 ALA A C 1
ATOM 1646 O O . ALA A 1 218 ? -0.276 3.297 -3.466 1.00 93.50 218 ALA A O 1
ATOM 1647 N N . GLY A 1 219 ? 1.768 3.977 -4.081 1.00 93.50 219 GLY A N 1
ATOM 1648 C CA . GLY A 1 219 ? 2.132 4.560 -2.791 1.00 93.50 219 GLY A CA 1
ATOM 1649 C C . GLY A 1 219 ? 1.208 5.704 -2.377 1.00 93.50 219 GLY A C 1
ATOM 1650 O O . GLY A 1 219 ? 0.688 5.704 -1.259 1.00 93.50 219 GLY A O 1
ATOM 1651 N N . PHE A 1 220 ? 0.916 6.638 -3.285 1.00 95.88 220 PHE A N 1
ATOM 1652 C CA . PHE A 1 220 ? -0.028 7.725 -3.023 1.00 95.88 220 PHE A CA 1
ATOM 1653 C C . PHE A 1 220 ? -1.446 7.211 -2.801 1.00 95.88 220 PHE A C 1
ATOM 1655 O O . PHE A 1 220 ? -2.130 7.731 -1.924 1.00 95.88 220 PHE A O 1
ATOM 1662 N N . THR A 1 221 ? -1.877 6.163 -3.507 1.00 95.94 221 THR A N 1
ATOM 1663 C CA . THR A 1 221 ? -3.188 5.543 -3.254 1.00 95.94 221 THR A CA 1
ATOM 1664 C C . THR A 1 221 ? -3.298 5.068 -1.801 1.00 95.94 221 THR A C 1
ATOM 1666 O O . THR A 1 221 ? -4.281 5.375 -1.122 1.00 95.94 221 THR A O 1
ATOM 1669 N N . LEU A 1 222 ? -2.268 4.386 -1.284 1.00 93.44 222 LEU A N 1
ATOM 1670 C CA . LEU A 1 222 ? -2.204 3.962 0.120 1.00 93.44 222 LEU A CA 1
ATOM 1671 C C . LEU A 1 222 ? -2.195 5.151 1.085 1.00 93.44 222 LEU A C 1
ATOM 1673 O O . LEU A 1 222 ? -2.963 5.156 2.047 1.00 93.44 222 LEU A O 1
ATOM 1677 N N . LEU A 1 223 ? -1.385 6.178 0.817 1.00 95.31 223 LEU A N 1
ATOM 1678 C CA . LEU A 1 223 ? -1.317 7.370 1.666 1.00 95.31 223 LEU A CA 1
ATOM 1679 C C . LEU A 1 223 ? -2.639 8.138 1.710 1.00 95.31 223 LEU A C 1
ATOM 1681 O O . LEU A 1 223 ? -3.068 8.537 2.791 1.00 95.31 223 LEU A O 1
ATOM 1685 N N . LEU A 1 224 ? -3.305 8.321 0.570 1.00 94.62 224 LEU A N 1
ATOM 1686 C CA . LEU A 1 224 ? -4.600 8.998 0.485 1.00 94.62 224 LEU A CA 1
ATOM 1687 C C . LEU A 1 224 ? -5.689 8.199 1.201 1.00 94.62 224 LEU A C 1
ATOM 1689 O O . LEU A 1 224 ? -6.483 8.782 1.941 1.00 94.62 224 LEU A O 1
ATOM 1693 N N . GLY A 1 225 ? -5.691 6.871 1.055 1.00 90.06 225 GLY A N 1
ATOM 1694 C CA . GLY A 1 225 ? -6.559 5.995 1.839 1.00 90.06 225 GLY A CA 1
ATOM 1695 C C . GLY A 1 225 ? -6.300 6.144 3.339 1.00 90.06 225 GLY A C 1
ATOM 1696 O O . GLY A 1 225 ? -7.231 6.346 4.121 1.00 90.06 225 GLY A O 1
ATOM 1697 N N . GLY A 1 226 ? -5.029 6.118 3.746 1.00 88.94 226 GLY A N 1
ATOM 1698 C CA . GLY A 1 226 ? -4.607 6.310 5.131 1.00 88.94 226 GLY A CA 1
ATOM 1699 C C . GLY A 1 226 ? -5.055 7.661 5.688 1.00 88.94 226 GLY A C 1
ATOM 1700 O O . GLY A 1 226 ? -5.679 7.718 6.747 1.00 88.94 226 GLY A O 1
ATOM 1701 N N . LEU A 1 227 ? -4.829 8.744 4.946 1.00 90.75 227 LEU A N 1
ATOM 1702 C CA . LEU A 1 227 ? -5.248 10.092 5.315 1.00 90.75 227 LEU A CA 1
ATOM 1703 C C . LEU A 1 227 ? -6.773 10.197 5.421 1.00 90.75 227 LEU A C 1
ATOM 1705 O O . LEU A 1 227 ? -7.284 10.698 6.422 1.00 90.75 227 LEU A O 1
ATOM 1709 N N . GLY A 1 228 ? -7.511 9.689 4.432 1.00 87.00 228 GLY A N 1
ATOM 1710 C CA . GLY A 1 228 ? -8.972 9.712 4.416 1.00 87.00 228 GLY A CA 1
ATOM 1711 C C . GLY A 1 228 ? -9.565 8.994 5.628 1.00 87.00 228 GLY A C 1
ATOM 1712 O O . GLY A 1 228 ? -10.373 9.561 6.372 1.00 87.00 228 GLY A O 1
ATOM 1713 N N . PHE A 1 229 ? -9.105 7.776 5.910 1.00 86.81 229 PHE A N 1
ATOM 1714 C CA . PHE A 1 229 ? -9.558 7.031 7.082 1.00 86.81 229 PHE A CA 1
ATOM 1715 C C . PHE A 1 229 ? -9.101 7.669 8.400 1.00 86.81 229 PHE A C 1
ATOM 1717 O O . PHE A 1 229 ? -9.886 7.742 9.349 1.00 86.81 229 PHE A O 1
ATOM 1724 N N . GLY A 1 230 ? -7.891 8.226 8.448 1.00 83.38 230 GLY A N 1
ATOM 1725 C CA . GLY A 1 230 ? -7.381 8.983 9.591 1.00 83.38 230 GLY A CA 1
ATOM 1726 C C . GLY A 1 230 ? -8.266 10.186 9.922 1.00 83.38 230 GLY A C 1
ATOM 1727 O O . GLY A 1 230 ? -8.758 10.310 11.047 1.00 83.38 230 GLY A O 1
ATOM 1728 N N . LEU A 1 231 ? -8.569 11.025 8.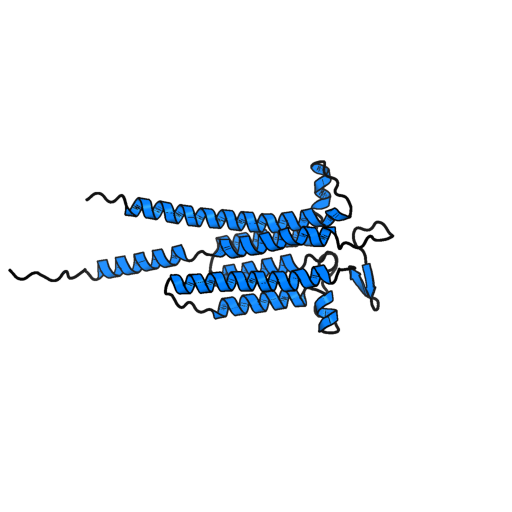931 1.00 85.12 231 LEU A N 1
ATOM 1729 C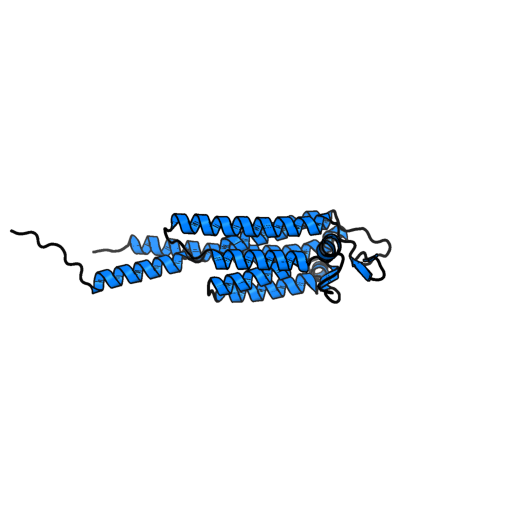 CA . LEU A 1 231 ? -9.403 12.218 9.090 1.00 85.12 231 LEU A CA 1
ATOM 1730 C C . LEU A 1 231 ? -10.825 11.875 9.542 1.00 85.12 231 LEU A C 1
ATOM 1732 O O . LEU A 1 231 ? -11.363 12.542 10.430 1.00 85.12 231 LEU A O 1
ATOM 1736 N N . THR A 1 232 ? -11.435 10.819 8.991 1.00 83.38 232 THR A N 1
ATOM 1737 C CA . THR A 1 232 ? -12.771 10.384 9.440 1.00 83.38 232 THR A CA 1
ATOM 1738 C C . THR A 1 232 ? -12.771 9.946 10.904 1.00 83.38 232 THR A C 1
ATOM 1740 O O . THR A 1 232 ? -13.728 10.234 11.627 1.00 83.38 232 THR A O 1
ATOM 1743 N N . SER A 1 233 ? -11.692 9.314 11.377 1.00 78.44 233 SER A N 1
ATOM 1744 C CA . SER A 1 233 ? -11.567 8.902 12.777 1.00 78.44 233 SER A CA 1
ATOM 1745 C C . SER A 1 233 ? -11.435 10.103 13.725 1.00 78.44 233 SER A C 1
ATOM 1747 O O . SER A 1 233 ? -12.124 10.164 14.744 1.00 78.44 233 SER A O 1
ATOM 1749 N N . VAL A 1 234 ? -10.644 11.115 13.347 1.00 79.00 234 VAL A N 1
ATOM 1750 C CA . VAL A 1 234 ? -10.464 12.352 14.126 1.00 79.00 234 VAL A CA 1
ATOM 1751 C C . VAL A 1 234 ? -11.757 13.166 14.181 1.00 79.00 234 VAL A C 1
ATOM 1753 O O . VAL A 1 234 ? -12.157 13.609 15.260 1.00 79.00 234 VAL A O 1
ATOM 1756 N N . ARG A 1 235 ? -12.451 13.333 13.046 1.00 80.75 235 ARG A N 1
ATOM 1757 C CA . ARG A 1 235 ? -13.723 14.076 12.983 1.00 80.75 235 ARG A CA 1
ATOM 1758 C C . ARG A 1 235 ? -14.788 13.451 13.882 1.00 80.75 235 ARG A C 1
ATOM 1760 O O . ARG A 1 235 ? -15.451 14.168 14.627 1.00 80.75 235 ARG A O 1
ATOM 1767 N N . ARG A 1 236 ? -14.906 12.119 13.873 1.00 76.00 236 ARG A N 1
ATOM 1768 C CA . ARG A 1 236 ? -15.839 11.390 14.749 1.00 76.00 236 ARG A CA 1
ATOM 1769 C C . ARG A 1 236 ? -15.498 11.561 16.228 1.00 76.00 236 ARG A C 1
ATOM 1771 O O . ARG A 1 236 ? -16.411 11.714 17.031 1.00 76.00 236 ARG A O 1
ATOM 1778 N N . ASN A 1 237 ? -14.216 11.572 16.589 1.00 74.88 237 ASN A N 1
ATOM 1779 C CA . ASN A 1 237 ? -13.798 11.792 17.975 1.00 74.88 237 ASN A CA 1
ATOM 1780 C C . ASN A 1 237 ? -14.094 13.222 18.451 1.00 74.88 237 ASN A C 1
ATOM 1782 O O . ASN A 1 237 ? -14.591 13.394 19.559 1.00 74.88 237 ASN A O 1
ATOM 1786 N N . ARG A 1 238 ? -13.860 14.240 17.613 1.00 76.25 238 ARG A N 1
ATOM 1787 C CA . ARG A 1 238 ? -14.166 15.641 17.957 1.00 76.25 238 ARG A CA 1
ATOM 1788 C C . ARG A 1 238 ? -15.660 15.890 18.142 1.00 76.25 238 ARG A C 1
ATOM 1790 O O . ARG A 1 238 ? -16.043 16.475 19.148 1.00 76.25 238 ARG A O 1
ATOM 1797 N N . ALA A 1 239 ? -16.497 15.400 17.226 1.00 73.62 239 ALA A N 1
ATOM 1798 C CA . ALA A 1 239 ? -17.952 15.536 17.339 1.00 73.62 239 ALA A CA 1
ATOM 1799 C C . ALA A 1 239 ? -18.493 14.939 18.653 1.00 73.62 239 ALA A C 1
ATOM 1801 O O . ALA A 1 239 ? -19.403 15.497 19.255 1.00 73.62 239 ALA A O 1
ATOM 1802 N N . ARG A 1 240 ? -17.878 13.849 19.134 1.00 68.12 240 ARG A N 1
ATOM 1803 C CA . ARG A 1 240 ? -18.236 13.201 20.406 1.00 68.12 240 ARG A CA 1
ATOM 1804 C C . ARG A 1 240 ? -17.876 14.020 21.640 1.00 68.12 240 ARG A C 1
ATOM 1806 O O . ARG A 1 240 ? -18.663 14.060 22.577 1.00 68.12 240 ARG A O 1
ATOM 1813 N N . ILE A 1 241 ? -16.700 14.650 21.653 1.00 74.06 241 ILE A N 1
ATOM 1814 C CA . ILE A 1 241 ? -16.274 15.497 22.780 1.00 74.06 241 ILE A CA 1
ATOM 1815 C C . ILE A 1 241 ? -17.218 16.694 22.910 1.00 74.06 241 ILE A C 1
ATOM 1817 O O . ILE A 1 241 ? -17.669 17.001 24.006 1.00 74.06 241 ILE A O 1
ATOM 1821 N N . LEU A 1 242 ? -17.584 17.307 21.782 1.00 76.75 242 LEU A N 1
ATOM 1822 C CA . LEU A 1 242 ? -18.500 18.446 21.762 1.00 76.75 242 LEU A CA 1
ATOM 1823 C C . LEU A 1 242 ? -19.914 18.065 22.226 1.00 76.75 242 LEU A C 1
ATOM 1825 O O . LEU A 1 242 ? -20.505 18.798 23.009 1.00 76.75 242 LEU A O 1
ATOM 1829 N N . SER A 1 243 ? -20.435 16.894 21.832 1.00 74.69 243 SER A N 1
ATOM 1830 C CA . SER A 1 243 ? -21.727 16.411 22.345 1.00 74.69 243 SER A CA 1
ATOM 1831 C C . SER A 1 243 ? -21.703 16.065 23.838 1.00 74.69 243 SER A C 1
ATOM 1833 O O . SER A 1 243 ? -22.726 16.186 24.497 1.00 74.69 243 SER A O 1
ATOM 1835 N N . ALA A 1 244 ? -20.553 15.645 24.380 1.00 71.12 244 ALA A N 1
ATOM 1836 C CA . ALA A 1 244 ? -20.406 15.343 25.806 1.00 71.12 244 ALA A CA 1
ATOM 1837 C C . ALA A 1 244 ? -20.279 16.606 26.679 1.00 71.12 244 ALA A C 1
ATOM 1839 O O . ALA A 1 244 ? -20.555 16.552 27.870 1.00 71.12 244 ALA A O 1
ATOM 1840 N N . GLN A 1 245 ? -19.864 17.735 26.097 1.00 72.25 245 GLN A N 1
ATOM 1841 C CA . GLN A 1 245 ? -19.730 19.019 26.796 1.00 72.25 245 GLN A CA 1
ATOM 1842 C C . GLN A 1 245 ? -20.996 19.891 26.726 1.00 72.25 245 GLN A C 1
ATOM 1844 O O . GLN A 1 245 ? -21.092 20.869 27.458 1.00 72.25 245 GLN A O 1
ATOM 1849 N N . GLY A 1 246 ? -21.955 19.560 25.855 1.00 59.50 246 GLY A N 1
ATOM 1850 C CA . GLY A 1 246 ? -23.125 20.389 25.550 1.00 59.50 246 GLY A CA 1
ATOM 1851 C C . GLY A 1 246 ? -24.459 19.887 26.108 1.00 59.50 246 GLY A C 1
ATOM 1852 O O . GLY A 1 246 ? -25.466 20.075 25.435 1.00 59.50 246 GLY A O 1
ATOM 1853 N N . GLN A 1 247 ? -24.497 19.233 27.273 1.00 42.38 247 GLN A N 1
ATOM 1854 C CA . GLN A 1 247 ? -25.756 18.814 27.906 1.00 42.38 247 GLN A CA 1
ATOM 1855 C C . GLN A 1 247 ? -26.231 19.893 28.909 1.00 42.38 247 GLN A C 1
ATOM 1857 O O . GLN A 1 247 ? -25.700 19.944 30.018 1.00 42.38 247 GLN A O 1
ATOM 1862 N N . PRO A 1 248 ? -27.175 20.791 28.551 1.00 48.78 248 PRO A N 1
ATOM 1863 C CA . PRO A 1 248 ? -27.889 21.595 29.536 1.00 48.78 248 PRO A CA 1
ATOM 1864 C C . PRO A 1 248 ? -28.891 20.712 30.294 1.00 48.78 248 PRO A C 1
ATOM 1866 O O . PRO A 1 248 ? -29.602 19.909 29.686 1.00 48.78 248 PRO A O 1
ATOM 1869 N N . THR A 1 249 ? -28.885 20.856 31.619 1.00 40.03 249 THR A N 1
ATOM 1870 C CA . THR A 1 249 ? -29.924 20.402 32.559 1.00 40.03 249 THR A CA 1
ATOM 1871 C C . THR A 1 249 ? -31.256 21.082 32.297 1.00 40.03 249 THR A C 1
ATOM 1873 O O . THR A 1 249 ? -31.212 22.307 32.032 1.00 40.03 249 THR A O 1
#

pLDDT: mean 73.45, std 14.34, range [40.03, 96.19]

Secondary structure (DSSP, 8-state):
-PPPP----HHHHHHHHHHHHHHHHHTT--THHHHHHHHHHHHHTHHHHHHS----TT--SS-EEEETTEEEE---HHHHHHHHHHHHHHHHHHHHHHHHHHHHHT-----HHHHHHHHHHHHHHHHT-HHHHHHHHSS-S----THHHHSS-HHHHHHHHHHHHHHHHTT-HHHHHHHHHHHHHHHHHHHS-GGGGGGGGT----GGGTTHHHHHHHHHHHHHHHHHHHHHHHHHHHHHHHHHH----

Organism: NCBI:txid2789292